Protein AF-A0A1G6ZVE8-F1 (afdb_monomer_lite)

Radius of gyration: 70.81 Å; chains: 1; bounding box: 168×49×190 Å

pLDDT: mean 71.96, std 23.75, range [31.22, 97.31]

Foldseek 3Di:
DDDDDDDDDDDDDDDDDDDPPPPPPDDPPVVVVVVVVPPDPPPPDDDDDDDDDDDDDDDDDDDDDDDPPPPDPPPVPDPPLVVLVVVLVVLVVDPDFDDDPDDDGDDSPVSNVVSVVVNCVVVVDDDPDPVVVVVCLVPVPVPPPPPDDVVVVVVVVVVVVVVVVVVVVVVVVVVVVVVVVVVVVVVVVVVVVVVVVVVVVVVVVVVVVVVVVVVVVVVVVVVVVVVVVVVVVVVVVVVVVVVVVVVVVVVVVVVVVVVVVVVVVVVVVVVVVVVVVVVVVVVVVVVVVVVVVVVCVVPPDD

Sequence (302 aa):
MSDDKTQSEQAPQPLADTDPAAEATQPSDEAVTQAYLNDMPLDEAFLDEGETGSESTELSSDEATADIDRDAPEDNNRPLTEKLKAFADQLMDNPAPLLRKDSVIIPREPALELVEELLAYAESDGLPAEDNLIDALAADGHYEDPAYRPLERVKSRAQVIIANATVQADNIVNDARVLSKQLLQDTEDQIKARYDEVDTDIKNKLDGAQILSEKRLTEARSALTQSRQQAVDIINRYMDKAEDDYQGYWVRAEKTLQAALDKSDVTLGKVADVFERELEVIAEDLQTIDGILEELKMNRPR

Organism: Peptococcus niger (NCBI:txid2741)

Structure (mmCIF, N/CA/C/O backbone):
data_AF-A0A1G6ZVE8-F1
#
_entry.id   AF-A0A1G6ZVE8-F1
#
loop_
_atom_site.group_PDB
_atom_site.id
_atom_site.type_symbol
_atom_site.label_atom_id
_atom_site.label_alt_id
_atom_site.label_comp_id
_atom_site.label_asym_id
_atom_site.label_entity_id
_atom_site.label_seq_id
_atom_site.pdbx_PDB_ins_code
_atom_site.Cartn_x
_atom_site.Cartn_y
_atom_site.Cartn_z
_atom_site.occupancy
_atom_site.B_iso_or_equiv
_atom_site.auth_seq_id
_atom_site.auth_comp_id
_atom_site.auth_asym_id
_atom_site.auth_atom_id
_atom_site.pdbx_PDB_model_num
ATOM 1 N N . MET A 1 1 ? -45.977 40.853 68.778 1.00 36.75 1 MET A N 1
ATOM 2 C CA . MET A 1 1 ? -44.706 41.521 68.438 1.00 36.75 1 MET A CA 1
ATOM 3 C C . MET A 1 1 ? -43.690 40.392 68.321 1.00 36.75 1 MET A C 1
ATOM 5 O O . MET A 1 1 ? -43.423 39.783 69.345 1.00 36.75 1 MET A O 1
ATOM 9 N N . SER A 1 2 ? -43.476 39.822 67.125 1.00 37.47 2 SER A N 1
ATOM 10 C CA . SER A 1 2 ? -42.605 40.349 66.036 1.00 37.47 2 SER A CA 1
ATOM 11 C C . SER A 1 2 ? -41.141 40.323 66.504 1.00 37.47 2 SER A C 1
ATOM 13 O O . SER A 1 2 ? -40.887 40.888 67.562 1.00 37.47 2 SER A O 1
ATOM 15 N N . ASP A 1 3 ? -40.140 39.678 65.894 1.00 36.31 3 ASP A N 1
ATOM 16 C CA . ASP A 1 3 ? -39.882 39.064 64.571 1.00 36.31 3 ASP A CA 1
ATOM 17 C C . ASP A 1 3 ? -38.758 38.001 64.773 1.00 36.31 3 ASP A C 1
ATOM 19 O O . ASP A 1 3 ? -37.995 38.106 65.731 1.00 36.31 3 ASP A O 1
ATOM 23 N N . ASP A 1 4 ? -38.733 36.831 64.126 1.00 37.69 4 ASP A N 1
ATOM 24 C CA . ASP A 1 4 ? -38.166 36.482 62.801 1.00 37.69 4 ASP A CA 1
ATOM 25 C C . ASP A 1 4 ? -36.706 36.924 62.517 1.00 37.69 4 ASP A C 1
ATOM 27 O O . ASP A 1 4 ? -36.443 38.109 62.316 1.00 37.69 4 ASP A O 1
ATOM 31 N N . LYS A 1 5 ? -35.765 35.958 62.454 1.00 39.41 5 LYS A N 1
ATOM 32 C CA . LYS A 1 5 ? -34.944 35.654 61.253 1.00 39.41 5 LYS A CA 1
ATOM 33 C C . LYS A 1 5 ? -33.863 34.578 61.475 1.00 39.41 5 LYS A C 1
ATOM 35 O O . LYS A 1 5 ? -32.821 34.818 62.075 1.00 39.41 5 LYS A O 1
ATOM 40 N N . THR A 1 6 ? -34.142 33.404 60.905 1.00 37.72 6 THR A N 1
ATOM 41 C CA . THR A 1 6 ? -33.275 32.560 60.048 1.00 37.72 6 THR A CA 1
ATOM 42 C C . THR A 1 6 ? -31.757 32.514 60.304 1.00 37.72 6 THR A C 1
ATOM 44 O O . THR A 1 6 ? -31.026 33.421 59.904 1.00 37.72 6 THR A O 1
ATOM 47 N N . GLN A 1 7 ? -31.268 31.368 60.797 1.00 37.34 7 GLN A N 1
ATOM 48 C CA . GLN A 1 7 ? -29.904 30.883 60.547 1.00 37.34 7 GLN A CA 1
ATOM 49 C C . GLN A 1 7 ? -29.924 29.802 59.460 1.00 37.34 7 GLN A C 1
ATOM 51 O O . GLN A 1 7 ? -30.762 28.905 59.467 1.00 37.34 7 GLN A O 1
ATOM 56 N N . SER A 1 8 ? -29.010 29.976 58.510 1.00 34.69 8 SER A N 1
ATOM 57 C CA . SER A 1 8 ? -28.886 29.284 57.231 1.00 34.69 8 SER A CA 1
ATOM 58 C C . SER A 1 8 ? -28.414 27.835 57.380 1.00 34.69 8 SER A C 1
ATOM 60 O O . SER A 1 8 ? -27.468 27.567 58.120 1.00 34.69 8 SER A O 1
ATOM 62 N N . GLU A 1 9 ? -29.026 26.932 56.611 1.00 36.41 9 GLU A N 1
ATOM 63 C CA . GLU A 1 9 ? -28.500 25.602 56.290 1.00 36.41 9 GLU A CA 1
ATOM 64 C C . GLU A 1 9 ? -27.078 25.711 55.730 1.00 36.41 9 GLU A C 1
ATOM 66 O O . GLU A 1 9 ? -26.818 26.465 54.789 1.00 36.41 9 GLU A O 1
ATOM 71 N N . GLN A 1 10 ? -26.163 24.931 56.303 1.00 33.00 10 GLN A N 1
ATOM 72 C CA . GLN A 1 10 ? -24.814 24.739 55.792 1.00 33.00 10 GLN A CA 1
ATOM 73 C C . GLN A 1 10 ? -24.688 23.267 55.388 1.00 33.00 10 GLN A C 1
ATOM 75 O O . GLN A 1 10 ? -24.453 22.390 56.216 1.00 33.00 10 GLN A O 1
ATOM 80 N N . ALA A 1 11 ? -24.929 22.998 54.104 1.00 37.78 11 ALA A N 1
ATOM 81 C CA . ALA A 1 11 ? -24.638 21.714 53.482 1.00 37.78 11 ALA A CA 1
ATOM 82 C C . ALA A 1 11 ? -23.108 21.503 53.405 1.00 37.78 11 ALA A C 1
ATOM 84 O O . ALA A 1 11 ? -22.373 22.477 53.198 1.00 37.78 11 ALA A O 1
ATOM 85 N N . PRO A 1 12 ? -22.601 20.266 53.553 1.00 37.81 12 PRO A N 1
ATOM 86 C CA . PRO A 1 12 ? -21.180 19.991 53.397 1.00 37.81 12 PRO A CA 1
ATOM 87 C C . PRO A 1 12 ? -20.761 20.126 51.928 1.00 37.81 12 PRO A C 1
ATOM 89 O O . PRO A 1 12 ? -21.391 19.567 51.031 1.00 37.81 12 PRO A O 1
ATOM 92 N N . GLN A 1 13 ? -19.687 20.882 51.700 1.00 39.97 13 GLN A N 1
ATOM 93 C CA . GLN A 1 13 ? -19.045 21.052 50.397 1.00 39.97 13 GLN A CA 1
ATOM 94 C C . GLN A 1 13 ? -18.445 19.725 49.897 1.00 39.97 13 GLN A C 1
ATOM 96 O O . GLN A 1 13 ? -17.895 18.977 50.711 1.00 39.97 13 GLN A O 1
ATOM 101 N N . PRO A 1 14 ? -18.482 19.432 48.583 1.00 37.91 14 PRO A N 1
ATOM 102 C CA . PRO A 1 14 ? -17.724 18.324 48.024 1.00 37.91 14 PRO A CA 1
ATOM 103 C C . PRO A 1 14 ? -16.242 18.703 47.907 1.00 37.91 14 PRO A C 1
ATOM 105 O O . PRO A 1 14 ? -15.900 19.817 47.504 1.00 37.91 14 PRO A O 1
ATOM 108 N N . LEU A 1 15 ? -15.374 17.754 48.267 1.00 37.34 15 LEU A N 1
ATOM 109 C CA . LEU A 1 15 ? -13.938 17.831 48.035 1.00 37.34 15 LEU A CA 1
ATOM 110 C C . LEU A 1 15 ? -13.653 17.978 46.537 1.00 37.34 15 LEU A C 1
ATOM 112 O O . LEU A 1 15 ? -14.147 17.205 45.716 1.00 37.34 15 LEU A O 1
ATOM 116 N N . ALA A 1 16 ? -12.821 18.962 46.215 1.00 38.91 16 ALA A N 1
ATOM 117 C CA . ALA A 1 16 ? -12.095 19.021 44.965 1.00 38.91 16 ALA A CA 1
ATOM 118 C C . ALA A 1 16 ? -10.960 17.990 45.016 1.00 38.91 16 ALA A C 1
ATOM 120 O O . ALA A 1 16 ? -10.034 18.160 45.801 1.00 38.91 16 ALA A O 1
ATOM 121 N N . ASP A 1 17 ? -11.041 16.962 44.175 1.00 33.22 17 ASP A N 1
ATOM 122 C CA . ASP A 1 17 ? -9.898 16.159 43.738 1.00 33.22 17 ASP A CA 1
ATOM 123 C C . ASP A 1 17 ? -10.101 15.820 42.254 1.00 33.22 17 ASP A C 1
ATOM 125 O O . ASP A 1 17 ? -10.895 14.967 41.866 1.00 33.22 17 ASP A O 1
ATOM 129 N N . THR A 1 18 ? -9.454 16.658 41.444 1.00 35.59 18 THR A N 1
ATOM 130 C CA . THR A 1 18 ? -8.754 16.353 40.190 1.00 35.59 18 THR A CA 1
ATOM 131 C C . THR A 1 18 ? -9.139 15.073 39.438 1.00 35.59 18 THR A C 1
ATOM 133 O O . THR A 1 18 ? -8.613 13.986 39.662 1.00 35.59 18 THR A O 1
ATOM 136 N N . ASP A 1 19 ? -9.965 15.272 38.416 1.00 34.59 19 ASP A N 1
ATOM 137 C CA . ASP A 1 19 ? -10.096 14.399 37.253 1.00 34.59 19 ASP A CA 1
ATOM 138 C C . ASP A 1 19 ? -8.807 14.487 36.404 1.00 34.59 19 ASP A C 1
ATOM 140 O O . ASP A 1 19 ? -8.473 15.585 35.943 1.00 34.59 19 ASP A O 1
ATOM 144 N N . PRO A 1 20 ? -8.040 13.404 36.163 1.00 39.62 20 PRO A N 1
ATOM 145 C CA . PRO A 1 20 ? -7.112 13.381 35.054 1.00 39.62 20 PRO A CA 1
ATOM 146 C C . PRO A 1 20 ? -7.930 12.996 33.823 1.00 39.62 20 PRO A C 1
ATOM 148 O O . PRO A 1 20 ? -7.879 11.860 33.347 1.00 39.62 20 PRO A O 1
ATOM 151 N N . ALA A 1 21 ? -8.675 13.961 33.287 1.00 31.22 21 ALA A N 1
ATOM 152 C CA . ALA A 1 21 ? -9.053 13.914 31.890 1.00 31.22 21 ALA A CA 1
ATOM 153 C C . ALA A 1 21 ? -7.742 13.970 31.099 1.00 31.22 21 ALA A C 1
ATOM 155 O O . ALA A 1 21 ? -7.182 15.036 30.853 1.00 31.22 21 ALA A O 1
ATOM 156 N N . ALA A 1 22 ? -7.196 12.798 30.780 1.00 36.00 22 ALA A N 1
ATOM 157 C CA . ALA A 1 22 ? -6.160 12.671 29.781 1.00 36.00 22 ALA A CA 1
ATOM 158 C C . ALA A 1 22 ? -6.767 13.190 28.476 1.00 36.00 22 ALA A C 1
ATOM 160 O O . ALA A 1 22 ? -7.545 12.495 27.821 1.00 36.00 22 ALA A O 1
ATOM 161 N N . GLU A 1 23 ? -6.447 14.439 28.141 1.00 37.84 23 GLU A N 1
ATOM 162 C CA . GLU A 1 23 ? -6.530 14.957 26.786 1.00 37.84 23 GLU A CA 1
ATOM 163 C C . GLU A 1 23 ? -5.793 13.963 25.889 1.00 37.84 23 GLU A C 1
ATOM 165 O O . GLU A 1 23 ? -4.565 13.933 25.804 1.00 37.84 23 GLU A O 1
ATOM 170 N N . ALA A 1 24 ? -6.559 13.093 25.237 1.00 36.03 24 ALA A N 1
ATOM 171 C CA . ALA A 1 24 ? -6.107 12.429 24.041 1.00 36.03 24 ALA A CA 1
ATOM 172 C C . ALA A 1 24 ? -5.979 13.529 22.988 1.00 36.03 24 ALA A C 1
ATOM 174 O O . ALA A 1 24 ? -6.937 13.847 22.285 1.00 36.03 24 ALA A O 1
ATOM 175 N N . THR A 1 25 ? -4.800 14.147 22.928 1.00 38.94 25 THR A N 1
ATOM 176 C CA . THR A 1 25 ? -4.381 14.967 21.800 1.00 38.94 25 THR A CA 1
ATOM 177 C C . THR A 1 25 ? -4.505 14.089 20.563 1.00 38.94 25 THR A C 1
ATOM 179 O O . THR A 1 25 ? -3.663 13.228 20.308 1.00 38.94 25 THR A O 1
ATOM 182 N N . GLN A 1 26 ? -5.602 14.249 19.824 1.00 36.56 26 GLN A N 1
ATOM 183 C CA . GLN A 1 26 ? -5.699 13.716 18.477 1.00 36.56 26 GLN A CA 1
ATOM 184 C C . GLN A 1 26 ? -4.543 14.342 17.690 1.00 36.56 26 GLN A C 1
ATOM 186 O O . GLN A 1 26 ? -4.455 15.574 17.655 1.00 36.56 26 GLN A O 1
ATOM 191 N N . PRO A 1 27 ? -3.630 13.558 17.092 1.00 37.78 27 PRO A N 1
ATOM 192 C CA . PRO A 1 27 ? -2.721 14.133 16.120 1.00 37.78 27 PRO A CA 1
ATOM 193 C C . PRO A 1 27 ? -3.596 14.660 14.983 1.00 37.78 27 PRO A C 1
ATOM 195 O O . PRO A 1 27 ? -4.402 13.918 14.421 1.00 37.78 27 PRO A O 1
ATOM 198 N N . SER A 1 28 ? -3.501 15.958 14.704 1.00 39.94 28 SER A N 1
ATOM 199 C CA . SER A 1 28 ? -4.164 16.549 13.552 1.00 39.94 28 SER A CA 1
ATOM 200 C C . SER A 1 28 ? -3.673 15.845 12.285 1.00 39.94 28 SER A C 1
ATOM 202 O O . SER A 1 28 ? -2.481 15.563 12.140 1.00 39.94 28 SER A O 1
ATOM 204 N N . ASP A 1 29 ? -4.586 15.582 11.351 1.00 43.97 29 ASP A N 1
ATOM 205 C CA . ASP A 1 29 ? -4.302 14.937 10.059 1.00 43.97 29 ASP A CA 1
ATOM 206 C C . ASP A 1 29 ? -3.264 15.702 9.196 1.00 43.97 29 ASP A C 1
ATOM 208 O O . ASP A 1 29 ? -2.791 15.195 8.180 1.00 43.97 29 ASP A O 1
ATOM 212 N N . GLU A 1 30 ? -2.839 16.898 9.619 1.00 43.78 30 GLU A N 1
ATOM 213 C CA . GLU A 1 30 ? -1.752 17.682 9.015 1.00 43.78 30 GLU A CA 1
ATOM 214 C C . GLU A 1 30 ? -0.342 17.213 9.425 1.00 43.78 30 GLU A C 1
ATOM 216 O O . GLU A 1 30 ? 0.625 17.443 8.698 1.00 43.78 30 GLU A O 1
ATOM 221 N N . ALA A 1 31 ? -0.189 16.526 10.564 1.00 43.06 31 ALA A N 1
ATOM 222 C CA . ALA A 1 31 ? 1.119 16.040 11.019 1.00 43.06 31 ALA A CA 1
ATOM 223 C C . ALA A 1 31 ? 1.557 14.754 10.291 1.00 43.06 31 ALA A C 1
ATOM 225 O O . ALA A 1 31 ? 2.750 14.495 10.131 1.00 43.06 31 ALA A O 1
ATOM 226 N N . VAL A 1 32 ? 0.597 13.958 9.809 1.00 44.47 32 VAL A N 1
ATOM 227 C CA . VAL A 1 32 ? 0.866 12.690 9.111 1.00 44.47 32 VAL A CA 1
ATOM 228 C C . VAL A 1 32 ? 1.300 12.929 7.660 1.00 44.47 32 VAL A C 1
ATOM 230 O O . VAL A 1 32 ? 2.110 12.171 7.129 1.00 44.47 32 VAL A O 1
ATOM 233 N N . THR A 1 33 ? 0.846 14.017 7.030 1.00 46.06 33 THR A N 1
ATOM 234 C CA . THR A 1 33 ? 1.275 14.404 5.677 1.00 46.06 33 THR A CA 1
ATOM 235 C C . THR A 1 33 ? 2.681 15.009 5.645 1.00 46.06 33 THR A C 1
ATOM 237 O O . THR A 1 33 ? 3.422 14.746 4.703 1.00 46.06 33 THR A O 1
ATOM 240 N N . GLN A 1 34 ? 3.108 15.724 6.691 1.00 41.72 34 GLN A N 1
ATOM 241 C CA . GLN A 1 34 ? 4.471 16.279 6.795 1.00 41.72 34 GLN A CA 1
ATOM 242 C C . GLN A 1 34 ? 5.545 15.200 7.030 1.00 41.72 34 GLN A C 1
ATOM 244 O O . GLN A 1 34 ? 6.656 15.311 6.516 1.00 41.72 34 GLN A O 1
ATOM 249 N N . ALA A 1 35 ? 5.219 14.123 7.754 1.00 46.19 35 ALA A N 1
ATOM 250 C CA . ALA A 1 35 ? 6.136 12.994 7.936 1.00 46.19 35 ALA A CA 1
ATOM 251 C C . ALA A 1 35 ? 6.322 12.171 6.646 1.00 46.19 35 ALA A C 1
ATOM 253 O O . ALA A 1 35 ? 7.392 11.618 6.420 1.00 46.19 35 ALA A O 1
ATOM 254 N N . TYR A 1 36 ? 5.308 12.128 5.775 1.00 43.88 36 TYR A N 1
ATOM 255 C CA . TYR A 1 36 ? 5.374 11.403 4.500 1.00 43.88 36 TYR A CA 1
ATOM 256 C C . TYR A 1 36 ? 6.159 12.144 3.404 1.00 43.88 36 TYR A C 1
ATOM 258 O O . TYR A 1 36 ? 6.620 11.511 2.458 1.00 43.88 36 TYR A O 1
ATOM 266 N N . LEU A 1 37 ? 6.321 13.469 3.519 1.00 44.59 37 LEU A N 1
ATOM 267 C CA . LEU A 1 37 ? 7.074 14.284 2.555 1.00 44.59 37 LEU A CA 1
ATOM 268 C C . LEU A 1 37 ? 8.578 14.380 2.858 1.00 44.59 37 LEU A C 1
ATOM 270 O O . LEU A 1 37 ? 9.344 14.650 1.939 1.00 44.59 37 LEU A O 1
ATOM 274 N N . ASN A 1 38 ? 9.006 14.128 4.099 1.00 46.28 38 ASN A N 1
ATOM 275 C CA . ASN A 1 38 ? 10.412 14.263 4.508 1.00 46.28 38 ASN A CA 1
ATOM 276 C C . ASN A 1 38 ? 11.250 12.974 4.383 1.00 46.28 38 ASN A C 1
ATOM 278 O O . ASN A 1 38 ? 12.467 13.052 4.514 1.00 46.28 38 ASN A O 1
ATOM 282 N N . ASP A 1 39 ? 10.629 11.820 4.110 1.00 41.47 39 ASP A N 1
ATOM 283 C CA . ASP A 1 39 ? 11.308 10.511 4.004 1.00 41.47 39 ASP A CA 1
ATOM 284 C C . ASP A 1 39 ? 11.453 10.002 2.554 1.00 41.47 39 ASP A C 1
ATOM 286 O O . ASP A 1 39 ? 11.885 8.870 2.326 1.00 41.47 39 ASP A O 1
ATOM 290 N N . MET A 1 40 ? 11.126 10.822 1.547 1.00 38.69 40 MET A N 1
ATOM 291 C CA . MET A 1 40 ? 11.549 10.536 0.172 1.00 38.69 40 MET A CA 1
ATOM 292 C C . MET A 1 40 ? 12.989 11.028 -0.017 1.00 38.69 40 MET A C 1
ATOM 294 O O . MET A 1 40 ? 13.214 12.237 0.067 1.00 38.69 40 MET A O 1
ATOM 298 N N . PRO A 1 41 ? 13.968 10.146 -0.296 1.00 44.00 41 PRO A N 1
ATOM 299 C CA . PRO A 1 41 ? 15.275 10.600 -0.736 1.00 44.00 41 PRO A CA 1
ATOM 300 C C . PRO A 1 41 ? 15.091 11.311 -2.080 1.00 44.00 41 PRO A C 1
ATOM 302 O O . PRO A 1 41 ? 14.743 10.696 -3.088 1.00 44.00 41 PRO A O 1
ATOM 305 N N . LEU A 1 42 ? 15.271 12.630 -2.075 1.00 39.25 42 LEU A N 1
ATOM 306 C CA . LEU A 1 42 ? 15.534 13.403 -3.280 1.00 39.25 42 LEU A CA 1
ATOM 307 C C . LEU A 1 42 ? 16.912 12.967 -3.789 1.00 39.25 42 LEU A C 1
ATOM 309 O O . LEU A 1 42 ? 17.931 13.500 -3.356 1.00 39.25 42 LEU A O 1
ATOM 313 N N . ASP A 1 43 ? 16.942 11.985 -4.689 1.00 36.47 43 ASP A N 1
ATOM 314 C CA . ASP A 1 43 ? 18.086 11.786 -5.579 1.00 36.47 43 ASP A CA 1
ATOM 315 C C . ASP A 1 43 ? 18.113 12.964 -6.568 1.00 36.47 43 ASP A C 1
ATOM 317 O O . ASP A 1 43 ? 17.669 12.882 -7.713 1.00 36.47 43 ASP A O 1
ATOM 321 N N . GLU A 1 44 ? 18.629 14.101 -6.098 1.00 42.62 44 GLU A N 1
ATOM 322 C CA . GLU A 1 44 ? 19.199 15.140 -6.952 1.00 42.62 44 GLU A CA 1
ATOM 323 C C . GLU A 1 44 ? 20.524 14.621 -7.515 1.00 42.62 44 GLU A C 1
ATOM 325 O O . GLU A 1 44 ? 21.621 14.980 -7.097 1.00 42.62 44 GLU A O 1
ATOM 330 N N . ALA A 1 45 ? 20.411 13.740 -8.495 1.00 46.97 45 ALA A N 1
ATOM 331 C CA . ALA A 1 45 ? 21.464 13.487 -9.450 1.00 46.97 45 ALA A CA 1
ATOM 332 C C . ALA A 1 45 ? 20.813 13.569 -10.820 1.00 46.97 45 ALA A C 1
ATOM 334 O O . ALA A 1 45 ? 20.231 12.590 -11.252 1.00 46.97 45 ALA A O 1
ATOM 335 N N . PHE A 1 46 ? 20.839 14.743 -11.452 1.00 31.83 46 PHE A N 1
ATOM 336 C CA . PHE A 1 46 ? 21.047 14.911 -12.893 1.00 31.83 46 PHE A CA 1
ATOM 337 C C . PHE A 1 46 ? 21.072 16.411 -13.230 1.00 31.83 46 PHE A C 1
ATOM 339 O O . PHE A 1 46 ? 20.106 17.120 -12.963 1.00 31.83 46 PHE A O 1
ATOM 346 N N . LEU A 1 47 ? 22.164 16.816 -13.895 1.00 36.41 47 LEU A N 1
ATOM 347 C CA . LEU A 1 47 ? 22.493 18.122 -14.498 1.00 36.41 47 LEU A CA 1
ATOM 348 C C . LEU A 1 47 ? 23.417 19.040 -13.676 1.00 36.41 47 LEU A C 1
ATOM 350 O O . LEU A 1 47 ? 23.010 20.095 -13.202 1.00 36.41 47 LEU A O 1
ATOM 354 N N . ASP A 1 48 ? 24.699 18.666 -13.633 1.00 33.62 48 ASP A N 1
ATOM 355 C CA . ASP A 1 48 ? 25.815 19.619 -13.583 1.00 33.62 48 ASP A CA 1
ATOM 356 C C . ASP A 1 48 ? 26.705 19.375 -14.815 1.00 33.62 48 ASP A C 1
ATOM 358 O O . ASP A 1 48 ? 27.552 18.485 -14.829 1.00 33.62 48 ASP A O 1
ATOM 362 N N . GLU A 1 49 ? 26.445 20.108 -15.898 1.00 36.81 49 GLU A N 1
ATOM 363 C CA . GLU A 1 49 ? 27.391 20.276 -17.006 1.00 36.81 49 GLU A CA 1
ATOM 364 C C . GLU A 1 49 ? 27.453 21.767 -17.345 1.00 36.81 49 GLU A C 1
ATOM 366 O O . GLU A 1 49 ? 26.559 22.321 -17.987 1.00 36.81 49 GLU A O 1
ATOM 371 N N . GLY A 1 50 ? 28.517 22.424 -16.889 1.00 33.09 50 GLY A N 1
ATOM 372 C CA . GLY A 1 50 ? 28.770 23.826 -17.187 1.00 33.09 50 GLY A CA 1
ATOM 373 C C . GLY A 1 50 ? 30.107 24.315 -16.646 1.00 33.09 50 GLY A C 1
ATOM 374 O O . GLY A 1 50 ? 30.161 24.886 -15.568 1.00 33.09 50 GLY A O 1
ATOM 375 N N . GLU A 1 51 ? 31.156 24.126 -17.450 1.00 36.50 51 GLU A N 1
ATOM 376 C CA . GLU A 1 51 ? 32.442 24.841 -17.401 1.00 36.50 51 GLU A CA 1
ATOM 377 C C . GLU A 1 51 ? 33.315 24.677 -16.143 1.00 36.50 51 GLU A C 1
ATOM 379 O O . GLU A 1 51 ? 33.217 25.415 -15.166 1.00 36.50 51 GLU A O 1
ATOM 384 N N . THR A 1 52 ? 34.343 23.830 -16.255 1.00 31.75 52 THR A N 1
ATOM 385 C CA . THR A 1 52 ? 35.629 24.108 -15.599 1.00 31.75 52 THR A CA 1
ATOM 386 C C . THR A 1 52 ? 36.755 24.062 -16.623 1.00 31.75 52 THR A C 1
ATOM 388 O O . THR A 1 52 ? 36.779 23.239 -17.538 1.00 31.75 52 THR A O 1
ATOM 391 N N . GLY A 1 53 ? 37.614 25.074 -16.514 1.00 31.80 53 GLY A N 1
ATOM 392 C CA . GLY A 1 53 ? 38.562 25.507 -17.522 1.00 31.80 53 GLY A CA 1
ATOM 393 C C . GLY A 1 53 ? 39.695 24.527 -17.788 1.00 31.80 53 GLY A C 1
ATOM 394 O O . GLY A 1 53 ? 40.135 23.774 -16.923 1.00 31.80 53 GLY A O 1
ATOM 395 N N . SER A 1 54 ? 40.193 24.603 -19.019 1.00 31.41 54 SER A N 1
ATOM 396 C CA . SER A 1 54 ? 41.456 24.010 -19.430 1.00 31.41 54 SER A CA 1
ATOM 397 C C . SER A 1 54 ? 42.601 24.600 -18.608 1.00 31.41 54 SER A C 1
ATOM 399 O O . SER A 1 54 ? 43.023 25.733 -18.831 1.00 31.41 54 SER A O 1
ATOM 401 N N . GLU A 1 55 ? 43.110 23.820 -17.662 1.00 32.59 55 GLU A N 1
ATOM 402 C CA . GLU A 1 55 ? 44.375 24.090 -16.996 1.00 32.59 55 GLU A CA 1
ATOM 403 C C . GLU A 1 55 ? 45.493 23.468 -17.844 1.00 32.59 55 GLU A C 1
ATOM 405 O O . GLU A 1 55 ? 45.736 22.260 -17.841 1.00 32.59 55 GLU A O 1
ATOM 410 N N . SER A 1 56 ? 46.125 24.311 -18.659 1.00 31.55 56 SER A N 1
ATOM 411 C CA . SER A 1 56 ? 47.338 23.977 -19.398 1.00 31.55 56 SER A CA 1
ATOM 412 C C . SER A 1 56 ? 48.463 23.691 -18.407 1.00 31.55 56 SER A C 1
ATOM 414 O O . SER A 1 56 ? 48.904 24.580 -17.683 1.00 31.55 56 SER A O 1
ATOM 416 N N . THR A 1 57 ? 48.944 22.450 -18.381 1.00 32.44 57 THR A N 1
ATOM 417 C CA . THR A 1 57 ? 50.148 22.081 -17.634 1.00 32.44 57 THR A CA 1
ATOM 418 C C . THR A 1 57 ? 51.366 22.717 -18.299 1.00 32.44 57 THR A C 1
ATOM 420 O O . THR A 1 57 ? 51.742 22.358 -19.415 1.00 32.44 57 THR A O 1
ATOM 423 N N . GLU A 1 58 ? 51.978 23.670 -17.599 1.00 34.00 58 GLU A N 1
ATOM 424 C CA . GLU A 1 58 ? 53.308 24.188 -17.895 1.00 34.00 58 GLU A CA 1
ATOM 425 C C . GLU A 1 58 ? 54.336 23.048 -17.847 1.00 34.00 58 GLU A C 1
ATOM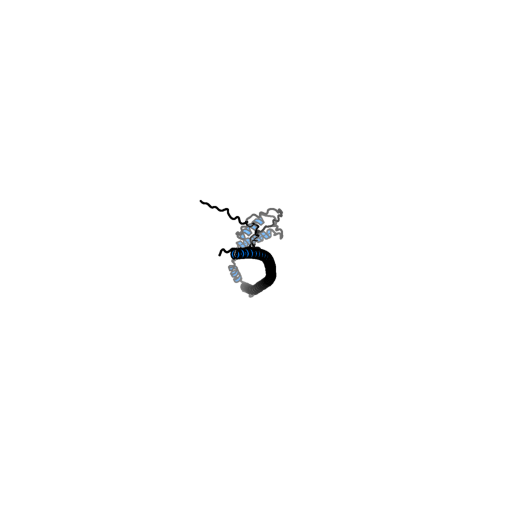 427 O O . GLU A 1 58 ? 54.529 22.400 -16.817 1.00 34.00 58 GLU A O 1
ATOM 432 N N . LEU A 1 59 ? 55.042 22.834 -18.956 1.00 34.59 59 LEU A N 1
ATOM 433 C CA . LEU A 1 59 ? 56.346 22.182 -18.952 1.00 34.59 59 LEU A CA 1
ATOM 434 C C . LEU A 1 59 ? 57.378 23.201 -19.418 1.00 34.59 59 LEU A C 1
ATOM 436 O O . LEU A 1 59 ? 57.536 23.488 -20.601 1.00 34.59 59 LEU A O 1
ATOM 440 N N . SER A 1 60 ? 58.051 23.757 -18.417 1.00 32.81 60 SER A N 1
ATOM 441 C CA . SER A 1 60 ? 59.312 24.470 -18.533 1.00 32.81 60 SER A CA 1
ATOM 442 C C . SER A 1 60 ? 60.401 23.511 -19.022 1.00 32.81 60 SER A C 1
ATOM 444 O O . SER A 1 60 ? 60.694 22.509 -18.367 1.00 32.81 60 SER A O 1
ATOM 446 N N . SER A 1 61 ? 61.026 23.836 -20.152 1.00 35.22 61 SER A N 1
ATOM 447 C CA . SER A 1 61 ? 62.401 23.427 -20.435 1.00 35.22 61 SER A CA 1
ATOM 448 C C . SER A 1 61 ? 63.095 24.535 -21.218 1.00 35.22 61 SER A C 1
ATOM 450 O O . SER A 1 61 ? 62.880 24.719 -22.416 1.00 35.22 61 SER A O 1
ATOM 452 N N . ASP A 1 62 ? 63.890 25.284 -20.471 1.00 33.91 62 ASP A N 1
ATOM 453 C CA . ASP A 1 62 ? 64.845 26.287 -20.907 1.00 33.91 62 ASP A CA 1
ATOM 454 C C . ASP A 1 62 ? 66.002 25.584 -21.636 1.00 33.91 62 ASP A C 1
ATOM 456 O O . ASP A 1 62 ? 66.742 24.811 -21.026 1.00 33.91 62 ASP A O 1
ATOM 460 N N . GLU A 1 63 ? 66.155 25.807 -22.943 1.00 38.16 63 GLU A N 1
ATOM 461 C CA . GLU A 1 63 ? 67.391 25.455 -23.642 1.00 38.16 63 GLU A CA 1
ATOM 462 C C . GLU A 1 63 ? 67.677 26.472 -24.752 1.00 38.16 63 GLU A C 1
ATOM 464 O O . GLU A 1 63 ? 67.102 26.459 -25.843 1.00 38.16 63 GLU A O 1
ATOM 469 N N . ALA A 1 64 ? 68.571 27.400 -24.417 1.00 40.38 64 ALA A N 1
ATOM 470 C CA . ALA A 1 64 ? 69.102 28.425 -25.293 1.00 40.38 64 ALA A CA 1
ATOM 471 C C . ALA A 1 64 ? 69.794 27.802 -26.518 1.00 40.38 64 ALA A C 1
ATOM 473 O O . ALA A 1 64 ? 70.864 27.199 -26.417 1.00 40.38 64 ALA A O 1
ATOM 474 N N . THR A 1 65 ? 69.221 28.025 -27.699 1.00 37.16 65 THR A N 1
ATOM 475 C CA . THR A 1 65 ? 69.933 27.916 -28.975 1.00 37.16 65 THR A CA 1
ATOM 476 C C . THR A 1 65 ? 69.831 29.240 -29.712 1.00 37.16 65 THR A C 1
ATOM 478 O O . THR A 1 65 ? 68.727 29.704 -29.971 1.00 37.16 65 THR A O 1
ATOM 481 N N . ALA A 1 66 ? 71.010 29.798 -29.992 1.00 34.97 66 ALA A N 1
ATOM 482 C CA . ALA A 1 66 ? 71.320 31.051 -30.668 1.00 34.97 66 ALA A CA 1
ATOM 483 C C . ALA A 1 66 ? 70.239 31.610 -31.610 1.00 34.97 66 ALA A C 1
ATOM 485 O O . ALA A 1 66 ? 69.787 30.929 -32.533 1.00 34.97 66 ALA A O 1
ATOM 486 N N . ASP A 1 67 ? 69.936 32.888 -31.381 1.00 35.44 67 ASP A N 1
ATOM 487 C CA . ASP A 1 67 ? 69.140 33.786 -32.209 1.00 35.44 67 ASP A CA 1
ATOM 488 C C . ASP A 1 67 ? 69.518 33.680 -33.694 1.00 35.44 67 ASP A C 1
ATOM 490 O O . ASP A 1 67 ? 70.550 34.175 -34.149 1.00 35.44 67 ASP A O 1
ATOM 494 N N . ILE A 1 68 ? 68.648 33.035 -34.465 1.00 43.88 68 ILE A N 1
ATOM 495 C CA . ILE A 1 68 ? 68.392 33.438 -35.843 1.00 43.88 68 ILE A CA 1
ATOM 496 C C . ILE A 1 68 ? 67.088 34.213 -35.737 1.00 43.88 68 ILE A C 1
ATOM 498 O O . ILE A 1 68 ? 66.086 33.605 -35.358 1.00 43.88 68 ILE A O 1
ATOM 502 N N . ASP A 1 69 ? 67.125 35.520 -36.009 1.00 38.47 69 ASP A N 1
ATOM 503 C CA . ASP A 1 69 ? 65.968 36.421 -36.009 1.00 38.47 69 ASP A CA 1
ATOM 504 C C . ASP A 1 69 ? 64.760 35.745 -36.673 1.00 38.47 69 ASP A C 1
ATOM 506 O O . ASP A 1 69 ? 64.630 35.676 -37.897 1.00 38.47 69 ASP A O 1
ATOM 510 N N . ARG A 1 70 ? 63.880 35.200 -35.833 1.00 45.31 70 ARG A N 1
ATOM 511 C CA . ARG A 1 70 ? 62.609 34.576 -36.216 1.00 45.31 70 ARG A CA 1
ATOM 512 C C . ARG A 1 70 ? 61.465 35.595 -36.190 1.00 45.31 70 ARG A C 1
ATOM 514 O O . ARG A 1 70 ? 60.323 35.233 -36.449 1.00 45.31 70 ARG A O 1
ATOM 521 N N . ASP A 1 71 ? 61.807 36.858 -35.930 1.00 38.75 71 ASP A N 1
ATOM 522 C CA . ASP A 1 71 ? 60.922 38.015 -35.789 1.00 38.75 71 ASP A CA 1
ATOM 523 C C . ASP A 1 71 ? 60.920 38.912 -37.041 1.00 38.75 71 ASP A C 1
ATOM 525 O O . ASP A 1 71 ? 60.836 40.138 -36.958 1.00 38.75 71 ASP A O 1
ATOM 529 N N . ALA A 1 72 ? 60.970 38.319 -38.235 1.00 40.97 72 ALA A N 1
ATOM 530 C CA . ALA A 1 72 ? 60.404 38.981 -39.407 1.00 40.97 72 ALA A CA 1
ATOM 531 C C . ALA A 1 72 ? 58.957 38.486 -39.553 1.00 40.97 72 ALA A C 1
ATOM 533 O O . ALA A 1 72 ? 58.757 37.275 -39.660 1.00 40.97 72 ALA A O 1
ATOM 534 N N . PRO A 1 73 ? 57.935 39.363 -39.557 1.00 43.59 73 PRO A N 1
ATOM 535 C CA . PRO A 1 73 ? 56.574 38.923 -39.829 1.00 43.59 73 PRO A CA 1
ATOM 536 C C . PRO A 1 73 ? 56.561 38.254 -41.208 1.00 43.59 73 PRO A C 1
ATOM 538 O O . PRO A 1 73 ? 56.885 38.897 -42.209 1.00 43.59 73 PRO A O 1
ATOM 541 N N . GLU A 1 74 ? 56.225 36.961 -41.264 1.00 55.19 74 GLU A N 1
ATOM 542 C CA . GLU A 1 74 ? 55.948 36.271 -42.522 1.00 55.19 74 GLU A CA 1
ATOM 543 C C . GLU A 1 74 ? 54.731 36.944 -43.154 1.00 55.19 74 GLU A C 1
ATOM 545 O O . GLU A 1 74 ? 53.573 36.657 -42.849 1.00 55.19 74 GLU A O 1
ATOM 550 N N . ASP A 1 75 ? 55.017 37.907 -44.018 1.00 53.25 75 ASP A N 1
ATOM 551 C CA . ASP A 1 75 ? 54.044 38.632 -44.807 1.00 53.25 75 ASP A CA 1
ATOM 552 C C . ASP A 1 75 ? 53.497 37.650 -45.853 1.00 53.25 75 ASP A C 1
ATOM 554 O O . ASP A 1 75 ? 53.974 37.544 -46.989 1.00 53.25 75 ASP A O 1
ATOM 558 N N . ASN A 1 76 ? 52.550 36.812 -45.421 1.00 54.16 76 ASN A N 1
ATOM 559 C CA . ASN A 1 76 ? 52.055 35.671 -46.189 1.00 54.16 76 ASN A CA 1
ATOM 560 C C . ASN A 1 76 ? 51.404 36.074 -47.520 1.00 54.16 76 ASN A C 1
ATOM 562 O O . ASN A 1 76 ? 51.261 35.223 -48.395 1.00 54.16 76 ASN A O 1
ATOM 566 N N . ASN A 1 77 ? 51.134 37.367 -47.706 1.00 55.78 77 ASN A N 1
ATOM 567 C CA . ASN A 1 77 ? 50.575 37.960 -48.915 1.00 55.78 77 ASN A CA 1
ATOM 568 C C . ASN A 1 77 ? 51.614 38.434 -49.946 1.00 55.78 77 ASN A C 1
ATOM 570 O O . ASN A 1 77 ? 51.215 38.942 -50.993 1.00 55.78 77 ASN A O 1
ATOM 574 N N . ARG A 1 78 ? 52.926 38.282 -49.706 1.00 60.28 78 ARG A N 1
ATOM 575 C CA . ARG A 1 78 ? 53.925 38.599 -50.742 1.00 60.28 78 ARG A CA 1
ATOM 576 C C . ARG A 1 78 ? 53.925 37.550 -51.857 1.00 60.28 78 ARG A C 1
ATOM 578 O O . ARG A 1 78 ? 53.890 36.352 -51.548 1.00 60.28 78 ARG A O 1
ATOM 585 N N . PRO A 1 79 ? 53.977 37.964 -53.136 1.00 69.00 79 PRO A N 1
ATOM 586 C CA . PRO A 1 79 ? 54.016 37.040 -54.260 1.00 69.00 79 PRO A CA 1
ATOM 587 C C . PRO A 1 79 ? 55.231 36.108 -54.155 1.00 69.00 79 PRO A C 1
ATOM 589 O O . PRO A 1 79 ? 56.298 36.493 -53.674 1.00 69.00 79 PRO A O 1
ATOM 592 N N . LEU A 1 80 ? 55.062 34.860 -54.601 1.00 66.12 80 LEU A N 1
ATOM 593 C CA . LEU A 1 80 ? 56.072 33.800 -54.479 1.00 66.12 80 LEU A CA 1
ATOM 594 C C . LEU A 1 80 ? 57.431 34.209 -55.079 1.00 66.12 80 LEU A C 1
ATOM 596 O O . LEU A 1 80 ? 58.470 33.835 -54.544 1.00 66.12 80 LEU A O 1
ATOM 600 N N . THR A 1 81 ? 57.421 35.025 -56.134 1.00 69.88 81 THR A N 1
ATOM 601 C CA . THR A 1 81 ? 58.611 35.588 -56.789 1.00 69.88 81 THR A CA 1
ATOM 602 C C . THR A 1 81 ? 59.405 36.531 -55.885 1.00 69.88 81 THR A C 1
ATOM 604 O O . THR A 1 81 ? 60.629 36.456 -55.849 1.00 69.88 81 THR A O 1
ATOM 607 N N . GLU A 1 82 ? 58.742 37.365 -55.082 1.00 70.62 82 GLU A N 1
ATOM 608 C CA . GLU A 1 82 ? 59.417 38.225 -54.102 1.00 70.62 82 GLU A CA 1
ATOM 609 C C . GLU A 1 82 ? 59.993 37.417 -52.934 1.00 70.62 82 GLU A C 1
ATOM 611 O O . GLU A 1 82 ? 61.072 37.739 -52.439 1.00 70.62 82 GLU A O 1
ATOM 616 N N . LYS A 1 83 ? 59.319 36.334 -52.525 1.00 72.56 83 LYS A N 1
ATOM 617 C CA . LYS A 1 83 ? 59.839 35.406 -51.506 1.00 72.56 83 LYS A CA 1
ATOM 618 C C . LYS A 1 83 ? 61.068 34.640 -52.013 1.00 72.56 83 LYS A C 1
ATOM 620 O O . LYS A 1 83 ? 62.044 34.511 -51.280 1.00 72.56 83 LYS A O 1
ATOM 625 N N . LEU A 1 84 ? 61.044 34.181 -53.267 1.00 72.00 84 LEU A N 1
ATOM 626 C CA . LEU A 1 84 ? 62.186 33.542 -53.937 1.00 72.00 84 LEU A CA 1
ATOM 627 C C . LEU A 1 84 ? 63.377 34.498 -54.061 1.00 72.00 84 LEU A C 1
ATOM 629 O O . LEU A 1 84 ? 64.505 34.108 -53.771 1.00 72.00 84 LEU A O 1
ATOM 633 N N . LYS A 1 85 ? 63.125 35.763 -54.411 1.00 76.69 85 LYS A N 1
ATOM 634 C CA . LYS A 1 85 ? 64.160 36.799 -54.489 1.00 76.69 85 LYS A CA 1
ATOM 635 C C . LYS A 1 85 ? 64.786 37.100 -53.126 1.00 76.69 85 LYS A C 1
ATOM 637 O O . LYS A 1 85 ? 66.004 37.100 -53.004 1.00 76.69 85 LYS A O 1
ATOM 642 N N . ALA A 1 86 ? 63.966 37.252 -52.087 1.00 72.75 86 ALA A N 1
ATOM 643 C CA . ALA A 1 86 ? 64.455 37.442 -50.722 1.00 72.75 86 ALA A CA 1
ATOM 644 C C . ALA A 1 86 ? 65.278 36.239 -50.220 1.00 72.75 86 ALA A C 1
ATOM 646 O O . ALA A 1 86 ? 66.255 36.415 -49.497 1.00 72.75 86 ALA A O 1
ATOM 647 N N . PHE A 1 87 ? 64.917 35.017 -50.623 1.00 71.44 87 PHE A N 1
ATOM 648 C CA . PHE A 1 87 ? 65.684 33.814 -50.302 1.00 71.44 87 PHE A CA 1
ATOM 649 C C . PHE A 1 87 ? 67.033 33.756 -51.042 1.00 71.44 87 PHE A C 1
ATOM 651 O O . PHE A 1 87 ? 68.034 33.359 -50.446 1.00 71.44 87 PHE A O 1
ATOM 658 N N . ALA A 1 88 ? 67.087 34.199 -52.304 1.00 72.31 88 ALA A N 1
ATOM 659 C CA . ALA A 1 88 ? 68.342 34.352 -53.043 1.00 72.31 88 ALA A CA 1
ATOM 660 C C . ALA A 1 88 ? 69.276 35.371 -52.366 1.00 72.31 88 ALA A C 1
ATOM 662 O O . ALA A 1 88 ? 70.448 35.069 -52.138 1.00 72.31 88 ALA A O 1
ATOM 663 N N . ASP A 1 89 ? 68.743 36.528 -51.956 1.00 74.00 89 ASP A N 1
ATOM 664 C CA . ASP A 1 89 ? 69.496 37.557 -51.226 1.00 74.00 89 ASP A CA 1
ATOM 665 C C . ASP A 1 89 ? 70.029 37.008 -49.885 1.00 74.00 89 ASP A C 1
ATOM 667 O O . ASP A 1 89 ? 71.197 37.186 -49.539 1.00 74.00 89 ASP A O 1
ATOM 671 N N . GLN A 1 90 ? 69.219 36.224 -49.165 1.00 71.00 90 GLN A N 1
ATOM 672 C CA . GLN A 1 90 ? 69.618 35.596 -47.901 1.00 71.00 90 GLN A CA 1
ATOM 673 C C . GLN A 1 90 ? 70.725 34.534 -48.072 1.00 71.00 90 GLN A C 1
ATOM 675 O O . GLN A 1 90 ? 71.596 34.403 -47.209 1.00 71.00 90 GLN A O 1
ATOM 680 N N . LEU A 1 91 ? 70.722 33.791 -49.184 1.00 69.19 91 LEU A N 1
ATOM 681 C CA . LEU A 1 91 ? 71.786 32.848 -49.564 1.00 69.19 91 LEU A CA 1
ATOM 682 C C . LEU A 1 91 ? 73.066 33.550 -50.060 1.00 69.19 91 LEU A C 1
ATOM 684 O O . LEU A 1 91 ? 74.163 32.977 -50.006 1.00 69.19 91 LEU A O 1
ATOM 688 N N . MET A 1 92 ? 72.948 34.779 -50.563 1.00 69.94 92 MET A N 1
ATOM 689 C CA . MET A 1 92 ? 74.078 35.615 -50.969 1.00 69.94 92 MET A CA 1
ATOM 690 C C . MET A 1 92 ? 74.791 36.225 -49.756 1.00 69.94 92 MET A C 1
ATOM 692 O O . MET A 1 92 ? 76.021 36.141 -49.686 1.00 69.94 92 MET A O 1
ATOM 696 N N . ASP A 1 93 ? 74.035 36.744 -48.787 1.00 70.44 93 ASP A N 1
ATOM 697 C CA . ASP A 1 93 ? 74.568 37.484 -47.636 1.00 70.44 93 ASP A CA 1
ATOM 698 C C . ASP A 1 93 ? 75.115 36.595 -46.504 1.00 70.44 93 ASP A C 1
ATOM 700 O O . ASP A 1 93 ? 76.017 37.017 -45.776 1.00 70.44 93 ASP A O 1
ATOM 704 N N . ASN A 1 94 ? 74.641 35.351 -46.360 1.00 63.16 94 ASN A N 1
ATOM 705 C CA . ASN A 1 94 ? 75.138 34.414 -45.345 1.00 63.16 94 ASN A CA 1
ATOM 706 C C . ASN A 1 94 ? 76.030 33.312 -45.957 1.00 63.16 94 ASN A C 1
ATOM 708 O O . ASN A 1 94 ? 75.522 32.397 -46.604 1.00 63.16 94 ASN A O 1
ATOM 712 N N . PRO A 1 95 ? 77.360 33.316 -45.721 1.00 58.03 95 PRO A N 1
ATOM 713 C CA . PRO A 1 95 ? 78.275 32.305 -46.262 1.00 58.03 95 PRO A CA 1
ATOM 714 C C . PRO A 1 95 ? 78.274 30.975 -45.484 1.00 58.03 95 PRO A C 1
ATOM 716 O O . PRO A 1 95 ? 79.024 30.061 -45.828 1.00 58.03 95 PRO A O 1
ATOM 719 N N . ALA A 1 96 ? 77.473 30.855 -44.421 1.00 57.53 96 ALA A N 1
ATOM 720 C CA . ALA A 1 96 ? 77.349 29.627 -43.644 1.00 57.53 96 ALA A CA 1
ATOM 721 C C . ALA A 1 96 ? 76.334 28.663 -44.296 1.00 57.53 96 ALA A C 1
ATOM 723 O O . ALA A 1 96 ? 75.271 29.106 -44.730 1.00 57.53 96 ALA A O 1
ATOM 724 N N . PRO A 1 97 ? 76.616 27.347 -44.359 1.00 57.12 97 PRO A N 1
ATOM 725 C CA . PRO A 1 97 ? 75.669 26.373 -44.894 1.00 57.12 97 PRO A CA 1
ATOM 726 C C . PRO A 1 97 ? 74.379 26.367 -44.063 1.00 57.12 97 PRO A C 1
ATOM 728 O O . PRO A 1 97 ? 74.428 26.323 -42.833 1.00 57.12 97 PRO A O 1
ATOM 731 N N . LEU A 1 98 ? 73.223 26.394 -44.733 1.00 58.34 98 LEU A N 1
ATOM 732 C CA . LEU A 1 98 ? 71.915 26.332 -44.081 1.00 58.34 98 LEU A CA 1
ATOM 733 C C . LEU A 1 98 ? 71.735 24.958 -43.421 1.00 58.34 98 LEU A C 1
ATOM 735 O O . LEU A 1 98 ? 71.461 23.961 -44.087 1.00 58.34 98 LEU A O 1
ATOM 739 N N . LEU A 1 99 ? 71.902 24.898 -42.103 1.00 55.47 99 LEU A N 1
ATOM 740 C CA . LEU A 1 99 ? 71.678 23.691 -41.314 1.00 55.47 99 LEU A CA 1
ATOM 741 C C . LEU A 1 99 ? 70.225 23.676 -40.817 1.00 55.47 99 LEU A C 1
ATOM 743 O O . LEU A 1 99 ? 69.847 24.495 -39.982 1.00 55.47 99 LEU A O 1
ATOM 747 N N . ARG A 1 100 ? 69.406 22.722 -41.279 1.00 54.00 100 ARG A N 1
ATOM 748 C CA . ARG A 1 100 ? 68.207 22.295 -40.530 1.00 54.00 100 ARG A CA 1
ATOM 749 C C . ARG A 1 100 ? 68.573 21.098 -39.657 1.00 54.00 100 ARG A C 1
ATOM 751 O O . ARG A 1 100 ? 69.363 20.261 -40.087 1.00 54.00 100 ARG A O 1
ATOM 758 N N . LYS A 1 101 ? 67.987 21.018 -38.452 1.00 53.53 101 LYS A N 1
ATOM 759 C CA . LYS A 1 101 ? 68.318 19.998 -37.436 1.00 53.53 101 LYS A CA 1
ATOM 760 C C . LYS A 1 101 ? 68.256 18.554 -37.965 1.00 53.53 101 LYS A C 1
ATOM 762 O O . LYS A 1 101 ? 69.063 17.752 -37.511 1.00 53.53 101 LYS A O 1
ATOM 767 N N . ASP A 1 102 ? 67.434 18.256 -38.981 1.00 47.88 102 ASP A N 1
ATOM 768 C CA . ASP A 1 102 ? 67.158 16.860 -39.356 1.00 47.88 102 ASP A CA 1
ATOM 769 C C . ASP A 1 102 ? 67.390 16.470 -40.836 1.00 47.88 102 ASP A C 1
ATOM 771 O O . ASP A 1 102 ? 67.092 15.330 -41.187 1.00 47.88 102 ASP A O 1
ATOM 775 N N . SER A 1 103 ? 67.942 17.314 -41.729 1.00 48.06 103 SER A N 1
ATOM 776 C CA . SER A 1 103 ? 68.313 16.835 -43.086 1.00 48.06 103 SER A CA 1
ATOM 777 C C . SER A 1 103 ? 69.125 17.800 -43.965 1.00 48.06 103 SER A C 1
ATOM 779 O O . SER A 1 103 ? 68.812 18.985 -44.030 1.00 48.06 103 SER A O 1
ATOM 781 N N . VAL A 1 104 ? 70.051 17.187 -44.724 1.00 51.75 104 VAL A N 1
ATOM 782 C CA . VAL A 1 104 ? 70.694 17.556 -46.010 1.00 51.75 104 VAL A CA 1
ATOM 783 C C . VAL A 1 104 ? 71.238 18.986 -46.145 1.00 51.75 104 VAL A C 1
ATOM 785 O O . VAL A 1 104 ? 70.497 19.950 -46.296 1.00 51.75 104 VAL A O 1
ATOM 788 N N . ILE A 1 105 ? 72.574 19.083 -46.206 1.00 58.09 105 ILE A N 1
ATOM 789 C CA . ILE A 1 105 ? 73.320 20.275 -46.636 1.00 58.09 105 ILE A CA 1
ATOM 790 C C . ILE A 1 105 ? 72.905 20.576 -48.075 1.00 58.09 105 ILE A C 1
ATOM 792 O O . ILE A 1 105 ? 73.282 19.840 -48.986 1.00 58.09 105 ILE A O 1
ATOM 796 N N . ILE A 1 106 ? 72.129 21.634 -48.287 1.00 59.75 106 ILE A N 1
ATOM 797 C CA . ILE A 1 106 ? 71.879 22.128 -49.637 1.00 59.75 106 ILE A CA 1
ATOM 798 C C . ILE A 1 106 ? 73.152 22.879 -50.067 1.00 59.75 106 ILE A C 1
ATOM 800 O O . ILE A 1 106 ? 73.486 23.889 -49.440 1.00 59.75 106 ILE A O 1
ATOM 804 N N . PRO A 1 107 ? 73.911 22.394 -51.068 1.00 63.78 107 PRO A N 1
ATOM 805 C CA . PRO A 1 107 ? 75.071 23.119 -51.568 1.00 63.78 107 PRO A CA 1
ATOM 806 C C . PRO A 1 107 ? 74.619 24.465 -52.147 1.00 63.78 107 PRO A C 1
ATOM 808 O O . PRO A 1 107 ? 73.600 24.553 -52.833 1.00 63.78 107 PRO A O 1
ATOM 811 N N . ARG A 1 108 ? 75.372 25.520 -51.830 1.00 66.56 108 ARG A N 1
ATOM 812 C CA . ARG A 1 108 ? 74.987 26.912 -52.089 1.00 66.56 108 ARG A CA 1
ATOM 813 C C . ARG A 1 108 ? 74.897 27.233 -53.577 1.00 66.56 108 ARG A C 1
ATOM 815 O O . ARG A 1 108 ? 73.895 27.807 -53.987 1.00 66.56 108 ARG A O 1
ATOM 822 N N . GLU A 1 109 ? 75.910 26.874 -54.371 1.00 70.31 109 GLU A N 1
ATOM 823 C CA . GLU A 1 109 ? 75.908 27.222 -55.797 1.00 70.31 109 GLU A CA 1
ATOM 824 C C . GLU A 1 109 ? 74.737 26.576 -56.563 1.00 70.31 109 GLU A C 1
ATOM 826 O O . GLU A 1 109 ? 74.015 27.320 -57.219 1.00 70.31 109 GLU A O 1
ATOM 831 N N . PRO A 1 110 ? 74.434 25.268 -56.414 1.00 71.75 110 PRO A N 1
ATOM 832 C CA . PRO A 1 110 ? 73.287 24.657 -57.095 1.00 71.75 110 PRO A CA 1
ATOM 833 C C . PRO A 1 110 ? 71.927 25.200 -56.637 1.00 71.75 110 PRO A C 1
ATOM 835 O O . PRO A 1 110 ? 70.972 25.201 -57.406 1.00 71.75 110 PRO A O 1
ATOM 838 N N . ALA A 1 111 ? 71.814 25.640 -55.380 1.00 68.12 111 ALA A N 1
ATOM 839 C CA . ALA A 1 111 ? 70.578 26.231 -54.874 1.00 68.12 111 ALA A CA 1
ATOM 840 C C . ALA A 1 111 ? 70.349 27.643 -55.406 1.00 68.12 111 ALA A C 1
ATOM 842 O O . ALA A 1 111 ? 69.217 27.975 -55.741 1.00 68.12 111 ALA A O 1
ATOM 843 N N . LEU A 1 112 ? 71.405 28.456 -55.497 1.00 72.62 112 LEU A N 1
ATOM 844 C CA . LEU A 1 112 ? 71.326 29.771 -56.126 1.00 72.62 112 LEU A CA 1
ATOM 845 C C . LEU A 1 112 ? 71.018 29.642 -57.618 1.00 72.62 112 LEU A C 1
ATOM 847 O O . LEU A 1 112 ? 70.103 30.306 -58.083 1.00 72.62 112 LEU A O 1
ATOM 851 N N . GLU A 1 113 ? 71.689 28.734 -58.329 1.00 76.88 113 GLU A N 1
ATOM 852 C CA . GLU A 1 113 ? 71.437 28.482 -59.754 1.00 76.88 113 GLU A CA 1
ATOM 853 C C . GLU A 1 113 ? 69.981 28.056 -60.003 1.00 76.88 113 GLU A C 1
ATOM 855 O O . GLU A 1 113 ? 69.312 28.616 -60.866 1.00 76.88 113 GLU A O 1
ATOM 860 N N . LEU A 1 114 ? 69.443 27.150 -59.179 1.00 74.31 114 LEU A N 1
ATOM 861 C CA . LEU A 1 114 ? 68.040 26.738 -59.264 1.00 74.31 114 LEU A CA 1
ATOM 862 C C . LEU A 1 114 ? 67.070 27.888 -58.953 1.00 74.31 114 LEU A C 1
ATOM 864 O O . LEU A 1 114 ? 66.033 28.014 -59.598 1.00 74.31 114 LEU A O 1
ATOM 868 N N . VAL A 1 115 ? 67.367 28.719 -57.951 1.00 75.25 115 VAL A N 1
ATOM 869 C CA . VAL A 1 115 ? 66.505 29.855 -57.589 1.00 75.25 115 VAL A CA 1
ATOM 870 C C . VAL A 1 115 ? 66.544 30.937 -58.669 1.00 75.25 115 VAL A C 1
ATOM 872 O O . VAL A 1 115 ? 65.494 31.485 -59.000 1.00 75.25 115 VAL A O 1
ATOM 875 N N . GLU A 1 116 ? 67.707 31.211 -59.259 1.00 75.75 116 GLU A N 1
ATOM 876 C CA . GLU A 1 116 ? 67.859 32.120 -60.399 1.00 75.75 116 GLU A CA 1
ATOM 877 C C . GLU A 1 116 ? 67.135 31.590 -61.642 1.00 75.75 116 GLU A C 1
ATOM 879 O O . GLU A 1 116 ? 66.447 32.357 -62.311 1.00 75.75 116 GLU A O 1
ATOM 884 N N . GLU A 1 117 ? 67.203 30.285 -61.920 1.00 75.56 117 GLU A N 1
ATOM 885 C CA . GLU A 1 117 ? 66.468 29.656 -63.022 1.00 75.56 117 GLU A CA 1
ATOM 886 C C . GLU A 1 117 ? 64.949 29.722 -62.801 1.00 75.56 117 GLU A C 1
ATOM 888 O O . GLU A 1 117 ? 64.199 30.050 -63.720 1.00 75.56 117 GLU A O 1
ATOM 893 N N . LEU A 1 118 ? 64.475 29.488 -61.574 1.00 71.12 118 LEU A N 1
ATOM 894 C CA . LEU A 1 118 ? 63.057 29.610 -61.221 1.00 71.12 118 LEU A CA 1
ATOM 895 C C . LEU A 1 118 ? 62.561 31.060 -61.276 1.00 71.12 118 LEU A C 1
ATOM 897 O O . LEU A 1 118 ? 61.421 31.297 -61.680 1.00 71.12 118 LEU A O 1
ATOM 901 N N . LEU A 1 119 ? 63.396 32.028 -60.892 1.00 74.06 119 LEU A N 1
ATOM 902 C CA . LEU A 1 119 ? 63.096 33.452 -61.045 1.00 74.06 119 LEU A CA 1
ATOM 903 C C . LEU A 1 119 ? 63.056 33.842 -62.524 1.00 74.06 119 LEU A C 1
ATOM 905 O O . LEU A 1 119 ? 62.090 34.467 -62.949 1.00 74.06 119 LEU A O 1
ATOM 909 N N . ALA A 1 120 ? 64.026 33.396 -63.323 1.00 72.81 120 ALA A N 1
ATOM 910 C CA . ALA A 1 120 ? 64.036 33.610 -64.766 1.00 72.81 120 ALA A CA 1
ATOM 911 C C . ALA A 1 120 ? 62.819 32.962 -65.444 1.00 72.81 120 ALA A C 1
ATOM 913 O O . ALA A 1 120 ? 62.221 33.557 -66.337 1.00 72.81 120 ALA A O 1
ATOM 914 N N . TYR A 1 121 ? 62.396 31.777 -65.001 1.00 66.62 121 TYR A N 1
ATOM 915 C CA . TYR A 1 121 ? 61.185 31.115 -65.487 1.00 66.62 121 TYR A CA 1
ATOM 916 C C . TYR A 1 121 ? 59.917 31.891 -65.107 1.00 66.62 121 TYR A C 1
ATOM 918 O O . TYR A 1 121 ? 59.026 32.068 -65.931 1.00 66.62 121 TYR A O 1
ATOM 926 N N . ALA A 1 122 ? 59.848 32.416 -63.882 1.00 65.25 122 ALA A N 1
ATOM 927 C CA . ALA A 1 122 ? 58.726 33.240 -63.441 1.00 65.25 122 ALA A CA 1
ATOM 928 C C . ALA A 1 122 ? 58.671 34.617 -64.133 1.00 65.25 122 ALA A C 1
ATOM 930 O O . ALA A 1 122 ? 57.587 35.182 -64.275 1.00 65.25 122 ALA A O 1
ATOM 931 N N . GLU A 1 123 ? 59.818 35.157 -64.554 1.00 65.81 123 GLU A N 1
ATOM 932 C CA . GLU A 1 123 ? 59.933 36.433 -65.270 1.00 65.81 123 GLU A CA 1
ATOM 933 C C . GLU A 1 123 ? 59.749 36.301 -66.793 1.00 65.81 123 GLU A C 1
ATOM 935 O O . GLU A 1 123 ? 59.418 37.295 -67.441 1.00 65.81 123 GLU A O 1
ATOM 940 N N . SER A 1 124 ? 59.958 35.113 -67.377 1.00 60.69 124 SER A N 1
ATOM 941 C CA . SER A 1 124 ? 60.063 34.950 -68.839 1.00 60.69 124 SER A CA 1
ATOM 942 C C . SER A 1 124 ? 58.777 34.620 -69.588 1.00 60.69 124 SER A C 1
ATOM 944 O O . SER A 1 124 ? 58.756 34.856 -70.787 1.00 60.69 124 SER A O 1
ATOM 946 N N . ASP A 1 125 ? 57.708 34.158 -68.948 1.00 51.72 125 ASP A N 1
ATOM 947 C CA . ASP A 1 125 ? 56.341 34.242 -69.480 1.00 51.72 125 ASP A CA 1
ATOM 948 C C . ASP A 1 125 ? 55.379 33.684 -68.428 1.00 51.72 125 ASP A C 1
ATOM 950 O O . ASP A 1 125 ? 55.681 32.709 -67.739 1.00 51.72 125 ASP A O 1
ATOM 954 N N . GLY A 1 126 ? 54.228 34.338 -68.263 1.00 52.97 126 GLY A N 1
ATOM 955 C CA . GLY A 1 126 ? 53.284 34.051 -67.186 1.00 52.97 126 GLY A CA 1
ATOM 956 C C . GLY A 1 126 ? 52.951 32.563 -67.071 1.00 52.97 126 GLY A C 1
ATOM 957 O O . GLY A 1 126 ? 52.620 31.922 -68.068 1.00 52.97 126 GLY A O 1
ATOM 958 N N . LEU A 1 127 ? 52.999 32.040 -65.837 1.00 52.44 127 LEU A N 1
ATOM 959 C CA . LEU A 1 127 ? 52.390 30.759 -65.466 1.00 52.44 127 LEU A CA 1
ATOM 960 C C . LEU A 1 127 ? 51.079 30.610 -66.249 1.00 52.44 127 LEU A C 1
ATOM 962 O O . LEU A 1 127 ? 50.202 31.469 -66.082 1.00 52.44 127 LEU A O 1
ATOM 966 N N . PRO A 1 128 ? 50.933 29.602 -67.129 1.00 54.47 128 PRO A N 1
ATOM 967 C CA . PRO A 1 128 ? 49.693 29.452 -67.859 1.00 54.47 128 PRO A CA 1
ATOM 968 C C . PRO A 1 128 ? 48.591 29.297 -66.816 1.00 54.47 128 PRO A C 1
ATOM 970 O O . PRO A 1 128 ? 48.641 28.394 -65.979 1.00 54.47 128 PRO A O 1
ATOM 973 N N . ALA A 1 129 ? 47.619 30.213 -66.836 1.00 56.75 129 ALA A N 1
ATOM 974 C CA . ALA A 1 129 ? 46.364 30.014 -66.129 1.00 56.75 129 ALA A CA 1
ATOM 975 C C . ALA A 1 129 ? 45.840 28.614 -66.490 1.00 56.75 129 ALA A C 1
ATOM 977 O O . ALA A 1 129 ? 46.083 28.151 -67.605 1.00 56.75 129 ALA A O 1
ATOM 978 N N . GLU A 1 130 ? 45.158 27.930 -65.571 1.00 54.91 130 GLU A N 1
ATOM 979 C CA . GLU A 1 130 ? 44.717 26.536 -65.766 1.00 54.91 130 GLU A CA 1
ATOM 980 C C . GLU A 1 130 ? 43.999 26.314 -67.116 1.00 54.91 130 GLU A C 1
ATOM 982 O O . GLU A 1 130 ? 44.167 25.267 -67.743 1.00 54.91 130 GLU A O 1
ATOM 987 N N . ASP A 1 131 ? 43.307 27.340 -67.621 1.00 54.19 131 ASP A N 1
ATOM 988 C CA . ASP A 1 131 ? 42.657 27.356 -68.936 1.00 54.19 131 ASP A CA 1
ATOM 989 C C . ASP A 1 131 ? 43.648 27.296 -70.123 1.00 54.19 131 ASP A C 1
ATOM 991 O O . ASP A 1 131 ? 43.417 26.575 -71.093 1.00 54.19 131 ASP A O 1
ATOM 995 N N . ASN A 1 132 ? 44.809 27.953 -70.033 1.00 56.03 132 ASN A N 1
ATOM 996 C CA . ASN A 1 132 ? 45.842 27.958 -71.081 1.00 56.03 132 ASN A CA 1
ATOM 997 C C . ASN A 1 132 ? 46.646 26.646 -71.132 1.00 56.03 132 ASN A C 1
ATOM 999 O O . ASN A 1 132 ? 47.271 26.334 -72.145 1.00 56.03 132 ASN A O 1
ATOM 1003 N N . LEU A 1 133 ? 46.639 25.866 -70.046 1.00 59.81 133 LEU A N 1
ATOM 1004 C CA . LEU A 1 133 ? 47.248 24.533 -69.984 1.00 59.81 133 LEU A CA 1
ATOM 1005 C C . LEU A 1 133 ? 46.463 23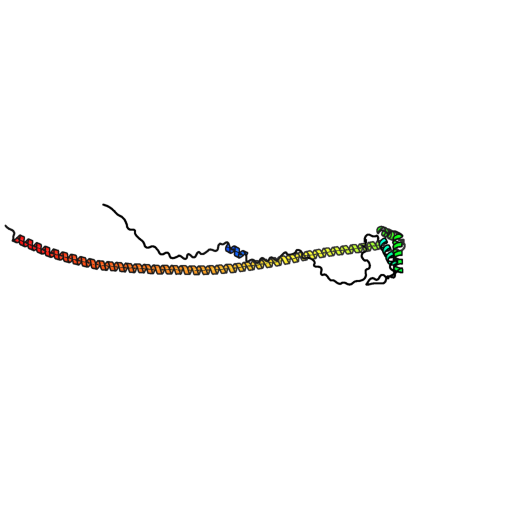.522 -70.830 1.00 59.81 133 LEU A C 1
ATOM 1007 O O . LEU A 1 133 ? 47.058 22.652 -71.465 1.00 59.81 133 LEU A O 1
ATOM 1011 N N . ILE A 1 134 ? 45.134 23.660 -70.871 1.00 60.41 134 ILE A N 1
ATOM 1012 C CA . ILE A 1 134 ? 44.250 22.844 -71.711 1.00 60.41 134 ILE A CA 1
ATOM 1013 C C . ILE A 1 134 ? 44.490 23.164 -73.188 1.00 60.41 134 ILE A C 1
ATOM 1015 O O . ILE A 1 134 ? 44.630 22.237 -73.986 1.00 60.41 134 ILE A O 1
ATOM 1019 N N . ASP A 1 135 ? 44.615 24.446 -73.534 1.00 58.41 135 ASP A N 1
ATOM 1020 C CA . ASP A 1 135 ? 44.917 24.883 -74.899 1.00 58.41 135 ASP A CA 1
ATOM 1021 C C . ASP A 1 135 ? 46.325 24.460 -75.342 1.00 58.41 135 ASP A C 1
ATOM 1023 O O . ASP A 1 135 ? 46.492 23.983 -76.463 1.00 58.41 135 ASP A O 1
ATOM 1027 N N . ALA A 1 136 ? 47.327 24.526 -74.458 1.00 62.50 136 ALA A N 1
ATOM 1028 C CA . ALA A 1 136 ? 48.676 24.030 -74.734 1.00 62.50 136 ALA A CA 1
ATOM 1029 C C . ALA A 1 136 ? 48.712 22.502 -74.935 1.00 62.50 136 ALA A C 1
ATOM 1031 O O . ALA A 1 136 ? 49.357 22.021 -75.861 1.00 62.50 136 ALA A O 1
ATOM 1032 N N . LEU A 1 137 ? 47.975 21.732 -74.125 1.00 59.75 137 LEU A N 1
ATOM 1033 C CA . LEU A 1 137 ? 47.860 20.272 -74.262 1.00 59.75 137 LEU A CA 1
ATOM 1034 C C . LEU A 1 137 ? 47.023 19.840 -75.476 1.00 59.75 137 LEU A C 1
ATOM 1036 O O . LEU A 1 137 ? 47.217 18.740 -75.992 1.00 59.75 137 LEU A O 1
ATOM 1040 N N . ALA A 1 138 ? 46.076 20.672 -75.916 1.00 61.75 138 ALA A N 1
ATOM 1041 C CA . ALA A 1 138 ? 45.300 20.461 -77.137 1.00 61.75 138 ALA A CA 1
ATOM 1042 C C . ALA A 1 138 ? 46.077 20.867 -78.406 1.00 61.75 138 ALA A C 1
ATOM 1044 O O . ALA A 1 138 ? 45.837 20.305 -79.478 1.00 61.75 138 ALA A O 1
ATOM 1045 N N . ALA A 1 139 ? 46.992 21.835 -78.285 1.00 57.56 139 ALA A N 1
ATOM 1046 C CA . ALA A 1 139 ? 47.848 22.332 -79.360 1.00 57.56 139 ALA A CA 1
ATOM 1047 C C . ALA A 1 139 ? 49.174 21.564 -79.508 1.00 57.56 139 ALA A C 1
ATOM 1049 O O . ALA A 1 139 ? 49.834 21.713 -80.538 1.00 57.56 139 ALA A O 1
ATOM 1050 N N . ASP A 1 140 ? 49.560 20.752 -78.517 1.00 59.41 140 ASP A N 1
ATOM 1051 C CA . ASP A 1 140 ? 50.795 19.967 -78.534 1.00 59.41 140 ASP A CA 1
ATOM 1052 C C . ASP A 1 140 ? 50.820 19.016 -79.745 1.00 59.41 140 ASP A C 1
ATOM 1054 O O . ASP A 1 140 ? 49.995 18.112 -79.900 1.00 59.41 140 ASP A O 1
ATOM 1058 N N . GLY A 1 141 ? 51.756 19.281 -80.658 1.00 55.62 141 GLY A N 1
ATOM 1059 C CA . GLY A 1 141 ? 51.785 18.824 -82.050 1.00 55.6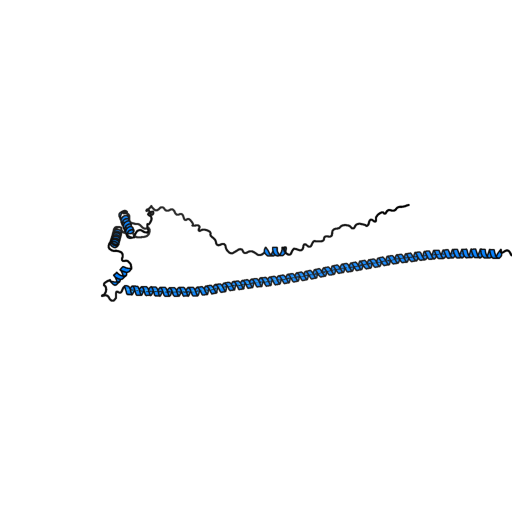2 141 GLY A CA 1
ATOM 1060 C C . GLY A 1 141 ? 52.091 17.341 -82.268 1.00 55.62 141 GLY A C 1
ATOM 1061 O O . GLY A 1 141 ? 52.468 16.957 -83.374 1.00 55.62 141 GLY A O 1
ATOM 1062 N N . HIS A 1 142 ? 51.906 16.484 -81.266 1.00 56.22 142 HIS A N 1
ATOM 1063 C CA . HIS A 1 142 ? 52.047 15.029 -81.370 1.00 56.22 142 HIS A CA 1
ATOM 1064 C C . HIS A 1 142 ? 50.865 14.365 -82.112 1.00 56.22 142 HIS A C 1
ATOM 1066 O O . HIS A 1 142 ? 50.434 13.268 -81.769 1.00 56.22 142 HIS A O 1
ATOM 1072 N N . TYR A 1 143 ? 50.353 15.005 -83.170 1.00 53.28 143 TYR A N 1
ATOM 1073 C CA . TYR A 1 143 ? 49.250 14.507 -84.005 1.00 53.28 143 TYR A CA 1
ATOM 1074 C C . TYR A 1 143 ? 49.574 13.191 -84.740 1.00 53.28 143 TYR A C 1
ATOM 1076 O O . TYR A 1 143 ? 48.664 12.544 -85.257 1.00 53.28 143 TYR A O 1
ATOM 1084 N N . GLU A 1 144 ? 50.846 12.782 -84.787 1.00 53.12 144 GLU A N 1
ATOM 1085 C CA . GLU A 1 144 ? 51.286 11.556 -85.465 1.00 53.12 144 GLU A CA 1
ATOM 1086 C C . GLU A 1 144 ? 51.415 10.330 -84.549 1.00 53.12 144 GLU A C 1
ATOM 1088 O O . GLU A 1 144 ? 51.499 9.218 -85.068 1.00 53.12 144 GLU A O 1
ATOM 1093 N N . ASP A 1 145 ? 51.380 10.488 -83.218 1.00 58.78 145 ASP A N 1
ATOM 1094 C CA . ASP A 1 145 ? 51.334 9.343 -82.302 1.00 58.78 145 ASP A CA 1
ATOM 1095 C C . ASP A 1 145 ? 49.883 9.083 -81.852 1.00 58.78 145 ASP A C 1
ATOM 1097 O O . ASP A 1 145 ? 49.394 9.712 -80.907 1.00 58.78 145 ASP A O 1
ATOM 1101 N N . PRO A 1 146 ? 49.154 8.144 -82.490 1.00 59.03 146 PRO A N 1
ATOM 1102 C CA . PRO A 1 146 ? 47.762 7.858 -82.150 1.00 59.03 146 PRO A CA 1
ATOM 1103 C C . PRO A 1 146 ? 47.565 7.374 -80.702 1.00 59.03 146 PRO A C 1
ATOM 1105 O O . PRO A 1 146 ? 46.419 7.316 -80.244 1.00 59.03 146 PRO A O 1
ATOM 1108 N N . ALA A 1 147 ? 48.642 7.033 -79.979 1.00 63.25 147 ALA A N 1
ATOM 1109 C CA . ALA A 1 147 ? 48.612 6.601 -78.585 1.00 63.25 147 ALA A CA 1
ATOM 1110 C C . ALA A 1 147 ? 48.676 7.753 -77.557 1.00 63.25 147 ALA A C 1
ATOM 1112 O O . ALA A 1 147 ? 48.343 7.540 -76.378 1.00 63.25 147 ALA A O 1
ATOM 1113 N N . TYR A 1 148 ? 49.078 8.965 -77.958 1.00 66.31 148 TYR A N 1
ATOM 1114 C CA . TYR A 1 148 ? 49.216 10.105 -77.049 1.00 66.31 148 TYR A CA 1
ATOM 1115 C C . TYR A 1 148 ? 47.965 10.995 -77.075 1.00 66.31 148 TYR A C 1
ATOM 1117 O O . TYR A 1 148 ? 47.823 11.898 -77.891 1.00 66.31 148 TYR A O 1
ATOM 1125 N N . ARG A 1 149 ? 47.022 10.720 -76.158 1.00 70.88 149 ARG A N 1
ATOM 1126 C CA . ARG A 1 149 ? 45.763 11.478 -75.993 1.00 70.88 149 ARG A CA 1
ATOM 1127 C C . ARG A 1 149 ? 45.570 11.968 -74.552 1.00 70.88 149 ARG A C 1
ATOM 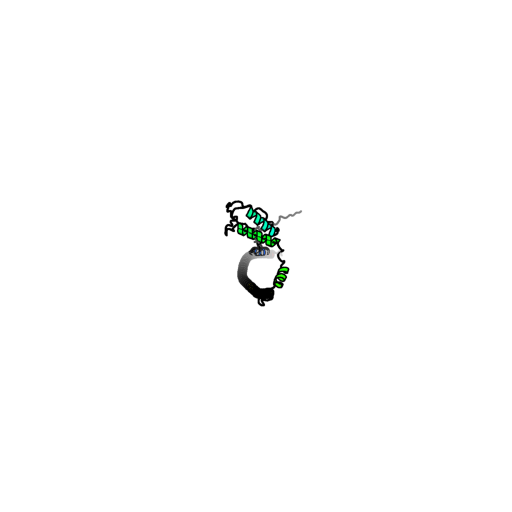1129 O O . ARG A 1 149 ? 44.812 11.358 -73.789 1.00 70.88 149 ARG A O 1
ATOM 1136 N N . PRO A 1 150 ? 46.262 13.043 -74.140 1.00 73.75 150 PRO A N 1
ATOM 1137 C CA . PRO A 1 150 ? 46.262 13.514 -72.754 1.00 73.75 150 PRO A CA 1
ATOM 1138 C C . PRO A 1 150 ? 44.864 13.859 -72.223 1.00 73.75 150 PRO A C 1
ATOM 1140 O O . PRO A 1 150 ? 44.496 13.416 -71.136 1.00 73.75 150 PRO A O 1
ATOM 1143 N N . LEU A 1 151 ? 44.043 14.555 -73.017 1.00 79.12 151 LEU A N 1
ATOM 1144 C CA . LEU A 1 151 ? 42.688 14.957 -72.618 1.00 79.12 151 LEU A CA 1
ATOM 1145 C C . LEU A 1 151 ? 41.743 13.762 -72.423 1.00 79.12 151 LEU A C 1
ATOM 1147 O O . LEU A 1 151 ? 40.957 13.745 -71.477 1.00 79.12 151 LEU A O 1
ATOM 1151 N N . GLU A 1 152 ? 41.840 12.727 -73.264 1.00 78.94 152 GLU A N 1
ATOM 1152 C CA . GLU A 1 152 ? 41.050 11.502 -73.087 1.00 78.94 152 GLU A CA 1
ATOM 1153 C C . GLU A 1 152 ? 41.470 10.742 -71.823 1.00 78.94 152 GLU A C 1
ATOM 1155 O O . GLU A 1 152 ? 40.602 10.255 -71.098 1.00 78.94 152 GLU A O 1
ATOM 1160 N N . ARG A 1 153 ? 42.773 10.703 -71.503 1.00 79.00 153 ARG A N 1
ATOM 1161 C CA . ARG A 1 153 ? 43.285 10.087 -70.265 1.00 79.00 153 ARG A CA 1
ATOM 1162 C C . ARG A 1 153 ? 42.827 10.839 -69.015 1.00 79.00 153 ARG A C 1
ATOM 1164 O O . ARG A 1 153 ? 42.415 10.209 -68.038 1.00 79.00 153 ARG A O 1
ATOM 1171 N N . VAL A 1 154 ? 42.864 12.174 -69.040 1.00 82.75 154 VAL A N 1
ATOM 1172 C CA . VAL A 1 154 ? 42.349 13.014 -67.945 1.00 82.75 154 VAL A CA 1
ATOM 1173 C C . VAL A 1 154 ? 40.846 12.803 -67.787 1.00 82.75 154 VAL A C 1
ATOM 1175 O O . VAL A 1 154 ? 40.389 12.541 -66.676 1.00 82.75 154 VAL A O 1
ATOM 1178 N N . LYS A 1 155 ? 40.083 12.799 -68.887 1.00 84.25 155 LYS A N 1
ATOM 1179 C CA . LYS A 1 155 ? 38.643 12.518 -68.874 1.00 84.25 155 LYS A CA 1
ATOM 1180 C C . LYS A 1 155 ? 38.331 11.131 -68.312 1.00 84.25 155 LYS A C 1
ATOM 1182 O O . LYS A 1 155 ? 37.470 11.023 -67.444 1.00 84.25 155 LYS A O 1
ATOM 1187 N N . SER A 1 156 ? 39.038 10.082 -68.743 1.00 83.38 156 SER A N 1
ATOM 1188 C CA . SER A 1 156 ? 38.830 8.729 -68.213 1.00 83.38 156 SER A CA 1
ATOM 1189 C C . SER A 1 156 ? 39.170 8.646 -66.727 1.00 83.38 156 SER A C 1
ATOM 1191 O O . SER A 1 156 ? 38.441 8.025 -65.959 1.00 83.38 156 SER A O 1
ATOM 1193 N N . ARG A 1 157 ? 40.243 9.317 -66.289 1.00 84.75 157 ARG A N 1
ATOM 1194 C CA . ARG A 1 157 ? 40.640 9.341 -64.878 1.00 84.75 157 ARG A CA 1
ATOM 1195 C C . ARG A 1 157 ? 39.626 10.106 -64.027 1.00 84.75 157 ARG A C 1
ATOM 1197 O O . ARG A 1 157 ? 39.249 9.614 -62.970 1.00 84.75 157 ARG A O 1
ATOM 1204 N N . ALA A 1 158 ? 39.143 11.252 -64.501 1.00 86.62 158 ALA A N 1
ATOM 1205 C CA . ALA A 1 158 ? 38.091 12.019 -63.841 1.00 86.62 158 ALA A CA 1
ATOM 1206 C C . ALA A 1 158 ? 36.788 11.213 -63.739 1.00 86.62 158 ALA A C 1
ATOM 1208 O O . ALA A 1 158 ? 36.184 11.165 -62.673 1.00 86.62 158 ALA A O 1
ATOM 1209 N N . GLN A 1 159 ? 36.394 10.507 -64.803 1.00 92.62 159 GLN A N 1
ATOM 1210 C CA . GLN A 1 159 ? 35.226 9.620 -64.787 1.00 92.62 159 GLN A CA 1
ATOM 1211 C C . GLN A 1 159 ? 35.362 8.498 -63.752 1.00 92.62 159 GLN A C 1
ATOM 1213 O O . GLN A 1 159 ? 34.411 8.238 -63.023 1.00 92.62 159 GLN A O 1
ATOM 1218 N N . VAL A 1 160 ? 36.539 7.873 -63.638 1.00 93.56 160 VAL A N 1
ATOM 1219 C CA . VAL A 1 160 ? 36.801 6.846 -62.615 1.00 93.56 160 VAL A CA 1
ATOM 1220 C C . VAL A 1 160 ? 36.754 7.437 -61.205 1.00 93.56 160 VAL A C 1
ATOM 1222 O O . VAL A 1 160 ? 36.168 6.830 -60.315 1.00 93.56 160 VAL A O 1
ATOM 1225 N N . ILE A 1 161 ? 37.324 8.626 -60.990 1.00 92.56 161 ILE A N 1
ATOM 1226 C CA . ILE A 1 161 ? 37.279 9.302 -59.685 1.00 92.56 161 ILE A CA 1
ATOM 1227 C C . ILE A 1 161 ? 35.831 9.622 -59.296 1.00 92.56 161 ILE A C 1
ATOM 1229 O O . ILE A 1 161 ? 35.427 9.316 -58.178 1.00 92.56 161 ILE A O 1
ATOM 1233 N N . ILE A 1 162 ? 35.035 10.169 -60.218 1.00 93.50 162 ILE A N 1
ATOM 1234 C CA . ILE A 1 162 ? 33.619 10.486 -59.982 1.00 93.50 162 ILE A CA 1
ATOM 1235 C C . ILE A 1 162 ? 32.809 9.207 -59.719 1.00 93.50 162 ILE A C 1
ATOM 1237 O O . ILE A 1 162 ? 32.004 9.170 -58.790 1.00 93.50 162 ILE A O 1
ATOM 1241 N N . ALA A 1 163 ? 33.039 8.139 -60.488 1.00 94.19 163 ALA A N 1
ATOM 1242 C CA . ALA A 1 163 ? 32.379 6.850 -60.280 1.00 94.19 163 ALA A CA 1
ATOM 1243 C C . ALA A 1 163 ? 32.735 6.235 -58.913 1.00 94.19 163 ALA A C 1
ATOM 1245 O O . ALA A 1 163 ? 31.867 5.749 -58.197 1.00 94.19 163 ALA A O 1
ATOM 1246 N N . ASN A 1 164 ? 34.000 6.312 -58.498 1.00 95.25 164 ASN A N 1
ATOM 1247 C CA . ASN A 1 164 ? 34.416 5.827 -57.183 1.00 95.25 164 ASN A CA 1
ATOM 1248 C C . ASN A 1 164 ? 33.829 6.679 -56.049 1.00 95.25 164 ASN A C 1
ATOM 1250 O O . ASN A 1 164 ? 33.378 6.128 -55.047 1.00 95.25 164 ASN A O 1
ATOM 1254 N N . ALA A 1 165 ? 33.804 8.005 -56.205 1.00 94.25 165 ALA A N 1
ATOM 1255 C CA . ALA A 1 165 ? 33.233 8.916 -55.215 1.00 94.25 165 ALA A CA 1
ATOM 1256 C C . ALA A 1 165 ? 31.718 8.714 -55.051 1.00 94.25 165 ALA A C 1
ATOM 1258 O O . ALA A 1 165 ? 31.217 8.727 -53.931 1.00 94.25 165 ALA A O 1
ATOM 1259 N N . THR A 1 166 ? 30.995 8.471 -56.149 1.00 95.56 166 THR A N 1
ATOM 1260 C CA . THR A 1 166 ? 29.553 8.169 -56.108 1.00 95.56 166 THR A CA 1
ATOM 1261 C C . THR A 1 166 ? 29.271 6.844 -55.402 1.00 95.56 166 THR A C 1
ATOM 1263 O O . THR A 1 166 ? 28.448 6.818 -54.495 1.00 95.56 166 THR A O 1
ATOM 1266 N N . VAL A 1 167 ? 30.026 5.780 -55.702 1.00 96.62 167 VAL A N 1
ATOM 1267 C CA . VAL A 1 167 ? 29.899 4.494 -54.987 1.00 96.62 167 VAL A CA 1
ATOM 1268 C C . VAL A 1 167 ? 30.216 4.636 -53.494 1.00 96.62 167 VAL A C 1
ATOM 1270 O O . VAL A 1 167 ? 29.527 4.055 -52.658 1.00 96.62 167 VAL A O 1
ATOM 1273 N N . GLN A 1 168 ? 31.239 5.416 -53.128 1.00 96.88 168 GLN A N 1
ATOM 1274 C CA . GLN A 1 168 ? 31.541 5.684 -51.718 1.00 96.88 168 GLN A CA 1
ATOM 1275 C C . GLN A 1 168 ? 30.406 6.442 -51.026 1.00 96.88 168 GLN A C 1
ATOM 1277 O O . GLN A 1 168 ? 30.032 6.073 -49.915 1.00 96.88 168 GLN A O 1
ATOM 1282 N N . ALA A 1 169 ? 29.832 7.456 -51.676 1.00 96.00 169 ALA A N 1
ATOM 1283 C CA . ALA A 1 169 ? 28.693 8.191 -51.138 1.00 96.00 169 ALA A CA 1
ATOM 1284 C C . ALA A 1 169 ? 27.480 7.271 -50.919 1.00 96.00 169 ALA A C 1
ATOM 1286 O O . ALA A 1 169 ? 26.871 7.314 -49.850 1.00 96.00 169 ALA A O 1
ATOM 1287 N N . ASP A 1 170 ? 27.176 6.391 -51.875 1.00 96.69 170 ASP A N 1
ATOM 1288 C CA . ASP A 1 170 ? 26.075 5.430 -51.755 1.00 96.69 170 ASP A CA 1
ATOM 1289 C C . ASP A 1 170 ? 26.295 4.443 -50.599 1.00 96.69 170 ASP A C 1
ATOM 1291 O O . ASP A 1 170 ? 25.369 4.172 -49.829 1.00 96.69 170 ASP A O 1
ATOM 1295 N N . ASN A 1 171 ? 27.527 3.955 -50.422 1.00 96.88 171 ASN A N 1
ATOM 1296 C CA . ASN A 1 171 ? 27.881 3.086 -49.298 1.00 96.88 171 ASN A CA 1
ATOM 1297 C C . ASN A 1 171 ? 27.717 3.809 -47.956 1.00 96.88 171 ASN A C 1
ATOM 1299 O O . ASN A 1 171 ? 27.078 3.272 -47.055 1.00 96.88 171 ASN A O 1
ATOM 1303 N N . ILE A 1 172 ? 28.203 5.050 -47.844 1.00 97.06 172 ILE A N 1
ATOM 1304 C CA . ILE A 1 172 ? 28.058 5.864 -46.627 1.00 97.06 172 ILE A CA 1
ATOM 1305 C C . ILE A 1 172 ? 26.577 6.077 -46.292 1.00 97.06 172 ILE A C 1
ATOM 1307 O O . ILE A 1 172 ? 26.175 5.936 -45.138 1.00 97.06 172 ILE A O 1
ATOM 1311 N N . VAL A 1 173 ? 25.742 6.385 -47.289 1.00 96.94 173 VAL A N 1
ATOM 1312 C CA . VAL A 1 173 ? 24.297 6.569 -47.087 1.00 96.94 173 VAL A CA 1
ATOM 1313 C C . VAL A 1 173 ? 23.632 5.270 -46.630 1.00 96.94 173 VAL A C 1
ATOM 1315 O O . VAL A 1 173 ? 22.751 5.295 -45.764 1.00 96.94 173 VAL A O 1
ATOM 1318 N N . ASN A 1 174 ? 24.034 4.130 -47.191 1.00 97.31 174 ASN A N 1
ATOM 1319 C CA . ASN A 1 174 ? 23.486 2.840 -46.796 1.00 97.31 174 ASN A CA 1
ATOM 1320 C C . ASN A 1 174 ? 23.898 2.457 -45.367 1.00 97.31 174 ASN A C 1
ATOM 1322 O O . ASN A 1 174 ? 23.036 2.077 -44.573 1.00 97.31 174 ASN A O 1
ATOM 1326 N N . ASP A 1 175 ? 25.168 2.636 -45.013 1.00 97.25 175 ASP A N 1
ATOM 1327 C CA . ASP A 1 175 ? 25.681 2.371 -43.668 1.00 97.25 175 ASP A CA 1
ATOM 1328 C C . ASP A 1 175 ? 25.003 3.276 -42.636 1.00 97.25 175 ASP A C 1
ATOM 1330 O O . ASP A 1 175 ? 24.512 2.794 -41.615 1.00 97.25 175 ASP A O 1
ATOM 1334 N N . ALA A 1 176 ? 24.852 4.570 -42.938 1.00 96.06 176 ALA A N 1
ATOM 1335 C CA . ALA A 1 176 ? 24.120 5.504 -42.086 1.00 96.06 176 ALA A CA 1
ATOM 1336 C C . ALA A 1 176 ? 22.659 5.071 -41.877 1.00 96.06 176 ALA A C 1
ATOM 1338 O O . ALA A 1 176 ? 22.129 5.168 -40.769 1.00 96.06 176 ALA A O 1
ATOM 1339 N N . ARG A 1 177 ? 21.997 4.543 -42.916 1.00 96.25 177 ARG A N 1
ATOM 1340 C CA . ARG A 1 177 ? 20.626 4.025 -42.806 1.00 96.25 177 ARG A CA 1
ATOM 1341 C C . ARG A 1 177 ? 20.556 2.766 -41.938 1.00 96.25 177 ARG A C 1
ATOM 1343 O O . ARG A 1 177 ? 19.590 2.618 -41.190 1.00 96.25 177 ARG A O 1
ATOM 1350 N N . VAL A 1 178 ? 21.525 1.859 -42.046 1.00 96.88 178 VAL A N 1
ATOM 1351 C CA . VAL A 1 178 ? 21.587 0.648 -41.211 1.00 96.88 178 VAL A CA 1
ATOM 1352 C C . VAL A 1 178 ? 21.839 1.025 -39.753 1.00 96.88 178 VAL A C 1
ATOM 1354 O O . VAL A 1 178 ? 21.065 0.619 -38.888 1.00 96.88 178 VAL A O 1
ATOM 1357 N N . LEU A 1 179 ? 22.838 1.870 -39.492 1.00 97.19 179 LEU A N 1
ATOM 1358 C CA . LEU A 1 179 ? 23.172 2.347 -38.149 1.00 97.19 179 LEU A CA 1
ATOM 1359 C C . LEU A 1 179 ? 22.017 3.118 -37.509 1.00 97.19 179 LEU A C 1
ATOM 1361 O O . LEU A 1 179 ? 21.720 2.907 -36.341 1.00 97.19 179 LEU A O 1
ATOM 1365 N N . SER A 1 180 ? 21.312 3.960 -38.270 1.00 96.00 180 SER A N 1
ATOM 1366 C CA . SER A 1 180 ? 20.139 4.681 -37.764 1.00 96.00 180 SER A CA 1
ATOM 1367 C C . SER A 1 180 ? 19.018 3.734 -37.334 1.00 96.00 180 SER A C 1
ATOM 1369 O O . SER A 1 180 ? 18.406 3.956 -36.292 1.00 96.00 180 SER A O 1
ATOM 1371 N N . LYS A 1 181 ? 18.760 2.662 -38.096 1.00 96.75 181 LYS A N 1
ATOM 1372 C CA . LYS A 1 181 ? 17.768 1.647 -37.712 1.00 96.75 181 LYS A CA 1
ATOM 1373 C C . LYS A 1 181 ? 18.202 0.861 -36.483 1.00 96.75 181 LYS A C 1
ATOM 1375 O O . LYS A 1 181 ? 17.368 0.595 -35.628 1.00 96.75 181 LYS A O 1
ATOM 1380 N N . GLN A 1 182 ? 19.481 0.499 -36.406 1.00 96.81 182 GLN A N 1
ATOM 1381 C CA . GLN A 1 182 ? 20.020 -0.216 -35.256 1.00 96.81 182 GLN A CA 1
ATOM 1382 C C . GLN A 1 182 ? 19.946 0.642 -33.994 1.00 96.81 182 GLN A C 1
ATOM 1384 O O . GLN A 1 182 ? 19.445 0.173 -32.985 1.00 96.81 182 GLN A O 1
ATOM 1389 N N . LEU A 1 183 ? 20.345 1.913 -34.073 1.00 97.19 183 LEU A N 1
ATOM 1390 C CA . LEU A 1 183 ? 20.237 2.836 -32.951 1.00 97.19 183 LEU A CA 1
ATOM 1391 C C . LEU A 1 183 ? 18.781 3.002 -32.510 1.00 97.19 183 LEU A C 1
ATOM 1393 O O . LEU A 1 183 ? 18.508 2.968 -31.318 1.00 97.19 183 LEU A O 1
ATOM 1397 N N . LEU A 1 184 ? 17.844 3.137 -33.456 1.00 96.81 184 LEU A N 1
ATOM 1398 C CA . LEU A 1 184 ? 16.421 3.231 -33.130 1.00 96.81 184 LEU A CA 1
ATOM 1399 C C . LEU A 1 184 ? 15.938 1.977 -32.385 1.00 96.81 184 LEU A C 1
ATOM 1401 O O . LEU A 1 184 ? 15.312 2.103 -31.336 1.00 96.81 184 LEU A O 1
ATOM 1405 N N . GLN A 1 185 ? 16.288 0.790 -32.884 1.00 97.25 185 GLN A N 1
ATOM 1406 C CA . GLN A 1 185 ? 15.941 -0.483 -32.254 1.00 97.25 185 GLN A CA 1
ATOM 1407 C C . GLN A 1 185 ? 16.556 -0.611 -30.854 1.00 97.25 185 GLN A C 1
ATOM 1409 O O . GLN A 1 185 ? 15.842 -0.902 -29.901 1.00 97.25 185 GLN A O 1
ATOM 1414 N N . ASP A 1 186 ? 17.849 -0.318 -30.709 1.00 97.31 186 ASP A N 1
ATOM 1415 C CA . ASP A 1 186 ? 18.553 -0.384 -29.426 1.00 97.31 186 ASP A CA 1
ATOM 1416 C C . ASP A 1 186 ? 17.946 0.600 -28.414 1.00 97.31 186 ASP A C 1
ATOM 1418 O O . ASP A 1 186 ? 17.791 0.270 -27.238 1.00 97.31 186 ASP A O 1
ATOM 1422 N N . THR A 1 187 ? 17.557 1.803 -28.857 1.00 95.88 187 THR A N 1
ATOM 1423 C CA . THR A 1 187 ? 16.873 2.770 -27.988 1.00 95.88 187 THR A CA 1
ATOM 1424 C C . THR A 1 187 ? 15.471 2.310 -27.599 1.00 95.88 187 THR A C 1
ATOM 1426 O O . THR A 1 187 ? 15.093 2.473 -26.442 1.00 95.88 187 THR A O 1
ATOM 1429 N N . GLU A 1 188 ? 14.712 1.700 -28.513 1.00 96.81 188 GLU A N 1
ATOM 1430 C CA . GLU A 1 188 ? 13.387 1.149 -28.218 1.00 96.81 188 GLU A CA 1
ATOM 1431 C C . GLU A 1 188 ? 13.483 0.003 -27.202 1.00 96.81 188 GLU A C 1
ATOM 1433 O O . GLU A 1 188 ? 12.744 -0.008 -26.215 1.00 96.81 188 GLU A O 1
ATOM 1438 N N . ASP A 1 189 ? 14.446 -0.903 -27.381 1.00 97.06 189 ASP A N 1
ATOM 1439 C CA . ASP A 1 189 ? 14.679 -2.028 -26.477 1.00 97.06 189 ASP A CA 1
ATOM 1440 C C . ASP A 1 189 ? 15.143 -1.556 -25.088 1.00 97.06 189 ASP A C 1
ATOM 1442 O O . ASP A 1 189 ? 14.661 -2.059 -24.070 1.00 97.06 189 ASP A O 1
ATOM 1446 N N . GLN A 1 190 ? 16.013 -0.541 -25.014 1.00 96.25 190 GLN A N 1
ATOM 1447 C CA . GLN A 1 190 ? 16.421 0.065 -23.739 1.00 96.25 190 GLN A CA 1
ATOM 1448 C C . GLN A 1 190 ? 15.263 0.763 -23.025 1.00 96.25 190 GLN A C 1
ATOM 1450 O O . GLN A 1 190 ? 15.112 0.619 -21.810 1.00 96.25 190 GLN A O 1
ATOM 1455 N N . ILE A 1 191 ? 14.446 1.520 -23.761 1.00 95.94 191 ILE A N 1
ATOM 1456 C CA . ILE A 1 191 ? 13.266 2.186 -23.206 1.00 95.94 191 ILE A CA 1
ATOM 1457 C C . ILE A 1 191 ? 12.308 1.132 -22.654 1.00 95.94 191 ILE A C 1
ATOM 1459 O O . ILE A 1 191 ? 11.875 1.239 -21.508 1.00 95.94 191 ILE A O 1
ATOM 1463 N N . LYS A 1 192 ? 12.028 0.082 -23.427 1.00 97.19 192 LYS A N 1
ATOM 1464 C CA . LYS A 1 192 ? 11.144 -1.005 -23.012 1.00 97.19 192 LYS A CA 1
ATOM 1465 C C . LYS A 1 192 ? 11.654 -1.725 -21.764 1.00 97.19 192 LYS A C 1
ATOM 1467 O O . LYS A 1 192 ? 10.883 -1.908 -20.831 1.00 97.19 192 LYS A O 1
ATOM 1472 N N . ALA A 1 193 ? 12.944 -2.053 -21.705 1.00 96.25 193 ALA A N 1
ATOM 1473 C CA . ALA A 1 193 ? 13.542 -2.687 -20.532 1.00 96.25 193 ALA A CA 1
ATOM 1474 C C . ALA A 1 193 ? 13.403 -1.822 -19.267 1.00 96.25 193 ALA A C 1
ATOM 1476 O O . ALA A 1 193 ? 13.075 -2.343 -18.203 1.00 96.25 193 ALA A O 1
ATOM 1477 N N . ARG A 1 194 ? 13.589 -0.498 -19.384 1.00 96.44 194 ARG A N 1
ATOM 1478 C CA . ARG A 1 194 ? 13.375 0.433 -18.263 1.00 96.44 194 ARG A CA 1
ATOM 1479 C C . ARG A 1 194 ? 11.910 0.508 -17.840 1.00 96.44 194 ARG A C 1
ATOM 1481 O O . ARG A 1 194 ? 11.638 0.559 -16.646 1.00 96.44 194 ARG A O 1
ATOM 1488 N N . TYR A 1 195 ? 10.972 0.511 -18.786 1.00 96.38 195 TYR A N 1
ATOM 1489 C CA . TYR A 1 195 ? 9.544 0.467 -18.458 1.00 96.38 195 TYR A CA 1
ATOM 1490 C C . TYR A 1 195 ? 9.165 -0.838 -17.750 1.00 96.38 195 TYR A C 1
ATOM 1492 O O . TYR A 1 195 ? 8.503 -0.781 -16.719 1.00 96.38 195 TYR A O 1
ATOM 1500 N N . ASP A 1 196 ? 9.638 -1.988 -18.235 1.00 96.75 196 ASP A N 1
ATOM 1501 C CA . ASP A 1 196 ? 9.375 -3.293 -17.615 1.00 96.75 196 ASP A CA 1
ATOM 1502 C C . ASP A 1 196 ? 9.961 -3.376 -16.185 1.00 96.75 196 ASP A C 1
ATOM 1504 O O . ASP A 1 196 ? 9.346 -3.949 -15.278 1.00 96.75 196 ASP A O 1
ATOM 1508 N N . GLU A 1 197 ? 11.137 -2.780 -15.954 1.00 96.69 197 GLU A N 1
ATOM 1509 C CA . GLU A 1 197 ? 11.754 -2.670 -14.625 1.00 96.69 197 GLU A CA 1
ATOM 1510 C C . GLU A 1 197 ? 10.917 -1.795 -13.681 1.00 96.69 197 GLU A C 1
ATOM 1512 O O . GLU A 1 197 ? 10.605 -2.216 -12.564 1.00 96.69 197 GLU A O 1
ATOM 1517 N N . VAL A 1 198 ? 10.496 -0.613 -14.141 1.00 96.56 198 VAL A N 1
ATOM 1518 C CA . VAL A 1 198 ? 9.648 0.304 -13.364 1.00 96.56 198 VAL A CA 1
ATOM 1519 C C . VAL A 1 198 ? 8.291 -0.329 -13.051 1.00 96.56 198 VAL A C 1
ATOM 1521 O O . VAL A 1 198 ? 7.842 -0.259 -11.909 1.00 96.56 198 VAL A O 1
ATOM 1524 N N . ASP A 1 199 ? 7.657 -1.000 -14.012 1.00 96.50 199 ASP A N 1
ATOM 1525 C CA . ASP A 1 199 ? 6.393 -1.710 -13.793 1.00 96.50 199 ASP A CA 1
ATOM 1526 C C . ASP A 1 199 ? 6.547 -2.817 -12.740 1.00 96.50 199 ASP A C 1
ATOM 1528 O O . ASP A 1 199 ? 5.675 -3.006 -11.884 1.00 96.50 199 ASP A O 1
ATOM 1532 N N . THR A 1 200 ? 7.679 -3.524 -12.755 1.00 96.00 200 THR A N 1
ATOM 1533 C CA . THR A 1 200 ? 7.992 -4.551 -11.755 1.00 96.00 200 THR A CA 1
ATOM 1534 C C . THR A 1 200 ? 8.205 -3.940 -10.367 1.00 96.00 200 THR A C 1
ATOM 1536 O O . THR A 1 200 ? 7.681 -4.469 -9.383 1.00 96.00 200 THR A O 1
ATOM 1539 N N . ASP A 1 201 ? 8.917 -2.816 -10.262 1.00 96.44 201 ASP A N 1
ATOM 1540 C CA . ASP A 1 201 ? 9.115 -2.100 -8.996 1.00 96.44 201 ASP A CA 1
ATOM 1541 C C . ASP A 1 201 ? 7.793 -1.552 -8.433 1.00 96.44 201 ASP A C 1
ATOM 1543 O O . ASP A 1 201 ? 7.480 -1.765 -7.259 1.00 96.44 201 ASP A O 1
ATOM 1547 N N . ILE A 1 202 ? 6.960 -0.930 -9.276 1.00 95.19 202 ILE A N 1
ATOM 1548 C CA . ILE A 1 202 ? 5.626 -0.447 -8.892 1.00 95.19 202 ILE A CA 1
ATOM 1549 C C . ILE A 1 202 ? 4.774 -1.603 -8.372 1.00 95.19 202 ILE A C 1
ATOM 1551 O O . ILE A 1 202 ? 4.139 -1.476 -7.322 1.00 95.19 202 ILE A O 1
ATOM 1555 N N . LYS A 1 203 ? 4.779 -2.743 -9.067 1.00 96.62 203 LYS A N 1
ATOM 1556 C CA . LYS A 1 203 ? 4.037 -3.928 -8.637 1.00 96.62 203 LYS A CA 1
ATOM 1557 C C . LYS A 1 203 ? 4.524 -4.442 -7.282 1.00 96.62 203 LYS A C 1
ATOM 1559 O O . LYS A 1 203 ? 3.707 -4.671 -6.397 1.00 96.62 203 LYS A O 1
ATOM 1564 N N . ASN A 1 204 ? 5.837 -4.552 -7.084 1.00 96.50 204 ASN A N 1
ATOM 1565 C CA . ASN A 1 204 ? 6.410 -4.992 -5.811 1.00 96.50 204 ASN A CA 1
ATOM 1566 C C . ASN A 1 204 ? 6.066 -4.033 -4.661 1.00 96.50 204 ASN A C 1
ATOM 1568 O O . ASN A 1 204 ? 5.733 -4.478 -3.560 1.00 96.50 204 ASN A O 1
ATOM 1572 N N . LYS A 1 205 ? 6.107 -2.718 -4.908 1.00 94.94 205 LYS A N 1
ATOM 1573 C CA . LYS A 1 205 ? 5.700 -1.694 -3.936 1.00 94.94 205 LYS A CA 1
ATOM 1574 C C . LYS A 1 205 ? 4.216 -1.792 -3.597 1.00 94.94 205 LYS A C 1
ATOM 1576 O O . LYS A 1 205 ? 3.864 -1.709 -2.421 1.00 94.94 205 LYS A O 1
ATOM 1581 N N . LEU A 1 206 ? 3.356 -1.997 -4.596 1.00 95.75 206 LEU A N 1
ATOM 1582 C CA . LEU A 1 206 ? 1.916 -2.164 -4.399 1.00 95.75 206 LEU A CA 1
ATOM 1583 C C . LEU A 1 206 ? 1.606 -3.423 -3.582 1.00 95.75 206 LEU A C 1
ATOM 1585 O O . LEU A 1 206 ? 0.884 -3.337 -2.589 1.00 95.75 206 LEU A O 1
ATOM 1589 N N . ASP A 1 207 ? 2.198 -4.561 -3.947 1.00 95.19 207 ASP A N 1
ATOM 1590 C CA . ASP A 1 207 ? 2.030 -5.828 -3.232 1.00 95.19 207 ASP A CA 1
ATOM 1591 C C . ASP A 1 207 ? 2.534 -5.701 -1.781 1.00 95.19 207 ASP A C 1
ATOM 1593 O O . ASP A 1 207 ? 1.852 -6.097 -0.832 1.00 95.19 207 ASP A O 1
ATOM 1597 N N . GLY A 1 208 ? 3.693 -5.064 -1.578 1.00 94.44 208 GLY A N 1
ATOM 1598 C CA . GLY A 1 208 ? 4.236 -4.774 -0.250 1.00 94.44 208 GLY A CA 1
ATOM 1599 C C . GLY A 1 208 ? 3.325 -3.871 0.588 1.00 94.44 208 GLY A C 1
ATOM 1600 O O . GLY A 1 208 ? 3.068 -4.160 1.762 1.00 94.44 208 GLY A O 1
ATOM 1601 N N . ALA A 1 209 ? 2.784 -2.805 -0.007 1.00 94.12 209 ALA A N 1
ATOM 1602 C CA . ALA A 1 209 ? 1.838 -1.908 0.648 1.00 94.12 209 ALA A CA 1
ATOM 1603 C C . ALA A 1 209 ? 0.532 -2.628 1.016 1.00 94.12 209 ALA A C 1
ATOM 1605 O O . ALA A 1 209 ? 0.020 -2.439 2.123 1.00 94.12 209 ALA A O 1
ATOM 1606 N N . GLN A 1 210 ? 0.024 -3.497 0.137 1.00 95.94 210 GLN A N 1
ATOM 1607 C CA . GLN A 1 210 ? -1.164 -4.299 0.406 1.00 95.94 210 GLN A CA 1
ATOM 1608 C C . GLN A 1 210 ? -0.935 -5.240 1.595 1.00 95.94 210 GLN A C 1
ATOM 1610 O O . GLN A 1 210 ? -1.722 -5.209 2.543 1.00 95.94 210 GLN A O 1
ATOM 1615 N N . ILE A 1 211 ? 0.173 -5.987 1.616 1.00 95.31 211 ILE A N 1
ATOM 1616 C CA . ILE A 1 211 ? 0.524 -6.886 2.728 1.00 95.31 211 ILE A CA 1
ATOM 1617 C C . ILE A 1 211 ? 0.624 -6.113 4.053 1.00 95.31 211 ILE A C 1
ATOM 1619 O O . ILE A 1 211 ? 0.085 -6.542 5.077 1.00 95.31 211 ILE A O 1
ATOM 1623 N N . LEU A 1 212 ? 1.281 -4.948 4.051 1.00 94.56 212 LEU A N 1
ATOM 1624 C CA . LEU A 1 212 ? 1.388 -4.099 5.241 1.00 94.56 212 LEU A CA 1
ATOM 1625 C C . LEU A 1 212 ? 0.022 -3.572 5.698 1.00 94.56 212 LEU A C 1
ATOM 1627 O O . LEU A 1 212 ? -0.248 -3.533 6.902 1.00 94.56 212 LEU A O 1
ATOM 1631 N N . SER A 1 213 ? -0.846 -3.188 4.760 1.00 94.94 213 SER A N 1
ATOM 1632 C CA . SER A 1 213 ? -2.199 -2.713 5.062 1.00 94.94 213 SER A CA 1
ATOM 1633 C C . SER A 1 213 ? -3.065 -3.811 5.689 1.00 94.94 213 SER A C 1
ATOM 1635 O O . SER A 1 213 ? -3.719 -3.574 6.706 1.00 94.94 213 SER A O 1
ATOM 1637 N N . GLU A 1 214 ? -3.001 -5.035 5.160 1.00 95.38 214 GLU A N 1
ATOM 1638 C CA . GLU A 1 214 ? -3.728 -6.196 5.677 1.00 95.38 214 GLU A CA 1
ATOM 1639 C C . GLU A 1 214 ? -3.229 -6.587 7.072 1.00 95.38 214 GLU A C 1
ATOM 1641 O O . GLU A 1 214 ? -4.031 -6.868 7.971 1.00 95.38 214 GLU A O 1
ATOM 1646 N N . LYS A 1 215 ? -1.910 -6.529 7.293 1.00 96.31 215 LYS A N 1
ATOM 1647 C CA . LYS A 1 215 ? -1.307 -6.751 8.610 1.00 96.31 215 LYS A CA 1
ATOM 1648 C C . LYS A 1 215 ? -1.810 -5.729 9.632 1.00 96.31 215 LYS A C 1
ATOM 1650 O O . LYS A 1 215 ? -2.314 -6.127 10.681 1.00 96.31 215 LYS A O 1
ATOM 1655 N N . ARG A 1 216 ? -1.760 -4.431 9.307 1.00 95.88 216 ARG A N 1
ATOM 1656 C CA . ARG A 1 216 ? -2.261 -3.355 10.183 1.00 95.88 216 ARG A CA 1
ATOM 1657 C C . ARG A 1 216 ? -3.754 -3.495 10.474 1.00 95.88 216 ARG A C 1
ATOM 1659 O O . ARG A 1 216 ? -4.171 -3.325 11.615 1.00 95.88 216 ARG A O 1
ATOM 1666 N N . L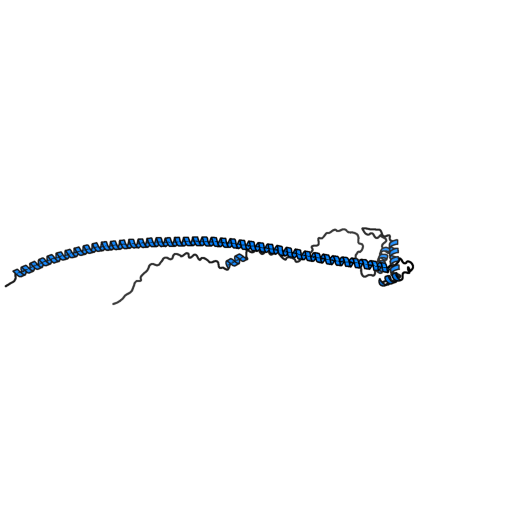EU A 1 217 ? -4.562 -3.849 9.472 1.00 96.19 217 LEU A N 1
ATOM 1667 C CA . LEU A 1 217 ? -5.990 -4.124 9.662 1.00 96.19 217 LEU A CA 1
ATOM 1668 C C . LEU A 1 217 ? -6.225 -5.300 10.612 1.00 96.19 217 LEU A C 1
ATOM 1670 O O . LEU A 1 217 ? -7.130 -5.252 11.444 1.00 96.19 217 LEU A O 1
ATOM 1674 N N . THR A 1 218 ? -5.419 -6.352 10.503 1.00 96.25 218 THR A N 1
ATOM 1675 C CA . THR A 1 218 ? -5.516 -7.530 11.372 1.00 96.25 218 THR A CA 1
ATOM 1676 C C . THR A 1 218 ? -5.126 -7.192 12.811 1.00 96.25 218 THR A C 1
ATOM 1678 O O . THR A 1 218 ? -5.855 -7.542 13.741 1.00 96.25 218 THR A O 1
ATOM 1681 N N . GLU A 1 219 ? -4.040 -6.443 13.004 1.00 96.62 219 GLU A N 1
ATOM 1682 C CA . GLU A 1 219 ? -3.609 -5.943 14.314 1.00 96.62 219 GLU A CA 1
ATOM 1683 C C . GLU A 1 219 ? -4.675 -5.034 14.946 1.00 96.62 219 GLU A C 1
ATOM 1685 O O . GLU A 1 219 ? -5.063 -5.247 16.096 1.00 96.62 219 GLU A O 1
ATOM 1690 N N . ALA A 1 220 ? -5.235 -4.092 14.181 1.00 96.25 220 ALA A N 1
ATOM 1691 C CA . ALA A 1 220 ? -6.303 -3.206 14.641 1.00 96.25 220 ALA A CA 1
ATOM 1692 C C . ALA A 1 220 ? -7.576 -3.977 15.028 1.00 96.25 220 ALA A C 1
ATOM 1694 O O . ALA A 1 220 ? -8.191 -3.690 16.055 1.00 96.25 220 ALA A O 1
ATOM 1695 N N . ARG A 1 221 ? -7.962 -4.999 14.251 1.00 96.44 221 ARG A N 1
ATOM 1696 C CA . ARG A 1 221 ? -9.096 -5.881 14.585 1.00 96.44 221 ARG A CA 1
ATOM 1697 C C . ARG A 1 221 ? -8.847 -6.674 15.867 1.00 96.44 221 ARG A C 1
ATOM 1699 O O . ARG A 1 221 ? -9.765 -6.817 16.678 1.00 96.44 221 ARG A O 1
ATOM 1706 N N . SER A 1 222 ? -7.625 -7.168 16.063 1.00 97.25 222 SER A N 1
ATOM 1707 C CA . SER A 1 222 ? -7.233 -7.871 17.288 1.00 97.25 222 SER A CA 1
ATOM 1708 C C . SER A 1 222 ? -7.306 -6.943 18.503 1.00 97.25 222 SER A C 1
ATOM 1710 O O . SER A 1 222 ? -7.943 -7.285 19.500 1.00 97.25 222 SER A O 1
ATOM 1712 N N . ALA A 1 223 ? -6.738 -5.738 18.400 1.00 96.31 223 ALA A N 1
ATOM 1713 C CA . ALA A 1 223 ? -6.775 -4.730 19.457 1.00 96.31 223 ALA A CA 1
ATOM 1714 C C . ALA A 1 223 ? -8.212 -4.299 19.795 1.00 96.31 223 ALA A C 1
ATOM 1716 O O . ALA A 1 223 ? -8.577 -4.228 20.967 1.00 96.31 223 ALA A O 1
ATOM 1717 N N . LEU A 1 224 ? -9.062 -4.090 18.782 1.00 96.88 224 LEU A N 1
ATOM 1718 C CA . LEU A 1 224 ? -10.477 -3.768 18.978 1.00 96.88 224 LEU A CA 1
ATOM 1719 C C . LEU A 1 224 ? -11.222 -4.896 19.703 1.00 96.88 224 LEU A C 1
ATOM 1721 O O . LEU A 1 224 ? -12.022 -4.636 20.598 1.00 96.88 224 LEU A O 1
ATOM 1725 N N . THR A 1 225 ? -10.956 -6.151 19.338 1.00 96.56 225 THR A N 1
ATOM 1726 C CA . THR A 1 225 ? -11.571 -7.318 19.987 1.00 96.56 225 THR A CA 1
ATOM 1727 C C . THR A 1 225 ? -11.151 -7.414 21.450 1.00 96.56 225 THR A C 1
ATOM 1729 O O . THR A 1 225 ? -11.996 -7.611 22.322 1.00 96.56 225 THR A O 1
ATOM 1732 N N . GLN A 1 226 ? -9.865 -7.201 21.736 1.00 96.81 226 GLN A N 1
ATOM 1733 C CA . GLN A 1 226 ? -9.344 -7.186 23.100 1.00 96.81 226 GLN A CA 1
ATOM 1734 C C . GLN A 1 226 ? -9.936 -6.035 23.926 1.00 96.81 226 GLN A C 1
ATOM 1736 O O . GLN A 1 226 ? -10.385 -6.259 25.048 1.00 96.81 226 GLN A O 1
ATOM 1741 N N . SER A 1 227 ? -9.997 -4.826 23.364 1.00 96.38 227 SER A N 1
ATOM 1742 C CA . SER A 1 227 ? -10.607 -3.660 24.012 1.00 96.38 227 SER A CA 1
ATOM 1743 C C . SER A 1 227 ? -12.097 -3.882 24.290 1.00 96.38 227 SER A C 1
ATOM 1745 O O . SER A 1 227 ? -12.573 -3.599 25.389 1.00 96.38 227 SER A O 1
ATOM 1747 N N . ARG A 1 228 ? -12.832 -4.480 23.344 1.00 95.94 228 ARG A N 1
ATOM 1748 C CA . ARG A 1 228 ? -14.235 -4.860 23.546 1.00 95.94 228 ARG A CA 1
ATOM 1749 C C . ARG A 1 228 ? -14.389 -5.863 24.686 1.00 95.94 228 ARG A C 1
ATOM 1751 O O . ARG A 1 228 ? -15.298 -5.699 25.494 1.00 95.94 228 ARG A O 1
ATOM 1758 N N . GLN A 1 229 ? -13.522 -6.873 24.768 1.00 96.50 229 GLN A N 1
ATOM 1759 C CA . GLN A 1 229 ? -13.564 -7.839 25.866 1.00 96.50 229 GLN A CA 1
ATOM 1760 C C . GLN A 1 229 ? -13.298 -7.159 27.214 1.00 96.50 229 GLN A C 1
ATOM 1762 O O . GLN A 1 229 ? -14.050 -7.370 28.156 1.00 96.50 229 GLN A O 1
ATOM 1767 N N . GLN A 1 230 ? -12.302 -6.272 27.286 1.00 96.31 230 GLN A N 1
ATOM 1768 C CA . GLN A 1 230 ? -12.024 -5.490 28.494 1.00 96.31 230 GLN A CA 1
ATOM 1769 C C . GLN A 1 230 ? -13.217 -4.618 28.904 1.00 96.31 230 GLN A C 1
ATOM 1771 O O . GLN A 1 230 ? -13.548 -4.554 30.084 1.00 96.31 230 GLN A O 1
ATOM 1776 N N . ALA A 1 231 ? -13.890 -3.975 27.946 1.00 95.81 231 ALA A N 1
ATOM 1777 C CA . ALA A 1 231 ? -15.087 -3.187 28.222 1.00 95.81 231 ALA A CA 1
ATOM 1778 C C . ALA A 1 231 ? -16.228 -4.055 28.777 1.00 95.81 231 ALA A C 1
ATOM 1780 O O . ALA A 1 231 ? -16.879 -3.663 29.744 1.00 95.81 231 ALA A O 1
ATOM 1781 N N . VAL A 1 232 ? -16.441 -5.249 28.214 1.00 97.19 232 VAL A N 1
ATOM 1782 C CA . VAL A 1 232 ? -17.420 -6.219 28.732 1.00 97.19 232 VAL A CA 1
ATOM 1783 C C . VAL A 1 232 ? -17.059 -6.656 30.152 1.00 97.19 232 VAL A C 1
ATOM 1785 O O . VAL A 1 232 ? -17.926 -6.656 31.020 1.00 97.19 232 VAL A O 1
ATOM 1788 N N . ASP A 1 233 ? -15.789 -6.961 30.420 1.00 96.62 233 ASP A N 1
ATOM 1789 C CA . ASP A 1 233 ? -15.332 -7.367 31.752 1.00 96.62 233 ASP A CA 1
ATOM 1790 C C . ASP A 1 233 ? -15.531 -6.247 32.786 1.00 96.62 233 ASP A C 1
ATOM 1792 O O . ASP A 1 233 ? -15.935 -6.508 33.920 1.00 96.62 233 ASP A O 1
ATOM 1796 N N . ILE A 1 234 ? -15.281 -4.991 32.402 1.00 96.81 234 ILE A N 1
ATOM 1797 C CA . ILE A 1 234 ? -15.538 -3.819 33.248 1.00 96.81 234 ILE A CA 1
ATOM 1798 C C . ILE A 1 234 ? -17.034 -3.694 33.544 1.00 96.81 234 ILE A C 1
ATOM 1800 O O . ILE A 1 234 ? -17.407 -3.532 34.705 1.00 96.81 234 ILE A O 1
ATOM 1804 N N . ILE A 1 235 ? -17.889 -3.799 32.522 1.00 96.06 235 ILE A N 1
ATOM 1805 C CA . ILE A 1 235 ? -19.346 -3.737 32.694 1.00 96.06 235 ILE A CA 1
ATOM 1806 C C . ILE A 1 235 ? -19.814 -4.847 33.635 1.00 96.06 235 ILE A C 1
ATOM 1808 O O . ILE A 1 235 ? -20.536 -4.555 34.582 1.00 96.06 235 ILE A O 1
ATOM 1812 N N . ASN A 1 236 ? -19.358 -6.085 33.438 1.00 96.31 236 ASN A N 1
ATOM 1813 C CA . ASN A 1 236 ? -19.719 -7.205 34.306 1.00 96.31 236 ASN A CA 1
ATOM 1814 C C . ASN A 1 236 ? -19.319 -6.937 35.762 1.00 96.31 236 ASN A C 1
ATOM 1816 O O . ASN A 1 236 ? -20.150 -7.089 36.647 1.00 96.31 236 ASN A O 1
ATOM 1820 N N . ARG A 1 237 ? -18.113 -6.411 36.022 1.00 96.56 237 ARG A N 1
ATOM 1821 C CA . ARG A 1 237 ? -17.706 -6.027 37.388 1.00 96.56 237 ARG A CA 1
ATOM 1822 C C . ARG A 1 237 ? -18.603 -4.957 38.006 1.00 96.56 237 ARG A C 1
ATOM 1824 O O . ARG A 1 237 ? -18.864 -5.004 39.205 1.00 96.56 237 ARG A O 1
ATOM 1831 N N . TYR A 1 238 ? -19.038 -3.969 37.223 1.00 96.00 238 TYR A N 1
ATOM 1832 C CA . TYR A 1 238 ? -19.979 -2.961 37.714 1.00 96.00 238 TYR A CA 1
ATOM 1833 C C . TYR A 1 238 ? -21.356 -3.560 38.001 1.00 96.00 238 TYR A C 1
ATOM 1835 O O . TYR A 1 238 ? -21.973 -3.168 38.988 1.00 96.00 238 TYR A O 1
ATOM 1843 N N . MET A 1 239 ? -21.815 -4.508 37.182 1.00 94.88 239 MET A N 1
ATOM 1844 C CA . MET A 1 239 ? -23.081 -5.212 37.399 1.00 94.88 239 MET A CA 1
ATOM 1845 C C . MET A 1 239 ? -23.022 -6.096 38.650 1.00 94.88 239 MET A C 1
ATOM 1847 O O . MET A 1 239 ? -23.916 -5.987 39.483 1.00 94.88 239 MET A O 1
ATOM 1851 N N . ASP A 1 240 ? -21.947 -6.868 38.837 1.00 94.62 240 ASP A N 1
ATOM 1852 C CA . ASP A 1 240 ? -21.738 -7.706 40.027 1.00 94.62 240 ASP A CA 1
ATOM 1853 C C . ASP A 1 240 ? -21.711 -6.849 41.302 1.00 94.62 240 ASP A C 1
ATOM 1855 O O . ASP A 1 240 ? -22.411 -7.123 42.274 1.00 94.62 240 ASP A O 1
ATOM 1859 N N . LYS A 1 241 ? -20.959 -5.739 41.280 1.00 95.88 241 LYS A N 1
ATOM 1860 C CA . LYS A 1 241 ? -20.906 -4.809 42.414 1.00 95.88 241 LYS A CA 1
ATOM 1861 C C . LYS A 1 241 ? -22.267 -4.174 42.702 1.00 95.88 241 LYS A C 1
ATOM 1863 O O . LYS A 1 241 ? -22.629 -4.009 43.863 1.00 95.88 241 LYS A O 1
ATOM 1868 N N . ALA A 1 242 ? -23.007 -3.786 41.663 1.00 93.44 242 ALA A N 1
ATOM 1869 C CA . ALA A 1 242 ? -24.340 -3.227 41.838 1.00 93.44 242 ALA A CA 1
ATOM 1870 C C . ALA A 1 242 ? -25.284 -4.258 42.471 1.00 93.44 242 ALA A C 1
ATOM 1872 O O . ALA A 1 242 ? -26.035 -3.908 43.379 1.00 93.44 242 ALA A O 1
ATOM 1873 N N . GLU A 1 243 ? -25.229 -5.517 42.034 1.00 92.81 243 GLU A N 1
ATOM 1874 C CA . GLU A 1 243 ? -26.010 -6.602 42.626 1.00 92.81 243 GLU A CA 1
ATOM 1875 C C . GLU A 1 243 ? -25.676 -6.792 44.112 1.00 92.81 243 GLU A C 1
ATOM 1877 O O . GLU A 1 243 ? -26.593 -6.782 44.939 1.00 92.81 243 GLU A O 1
ATOM 1882 N N . ASP A 1 244 ? -24.390 -6.854 44.465 1.00 93.94 244 ASP A N 1
ATOM 1883 C CA . ASP A 1 244 ? -23.927 -6.944 45.855 1.00 93.94 244 ASP A CA 1
ATOM 1884 C C . ASP A 1 244 ? -24.416 -5.759 46.706 1.00 93.94 244 ASP A C 1
ATOM 1886 O O . ASP A 1 244 ? -24.935 -5.939 47.814 1.00 93.94 244 ASP A O 1
ATOM 1890 N N . ASP A 1 245 ? -24.298 -4.533 46.186 1.00 94.06 245 ASP A N 1
ATOM 1891 C CA . ASP A 1 245 ? -24.737 -3.321 46.878 1.00 94.06 245 ASP A CA 1
ATOM 1892 C C . ASP A 1 245 ? -26.257 -3.347 47.116 1.00 94.06 245 ASP A C 1
ATOM 1894 O O . ASP A 1 245 ? -26.715 -3.078 48.235 1.00 94.06 245 ASP A O 1
ATOM 1898 N N . TYR A 1 246 ? -27.054 -3.715 46.104 1.00 91.88 246 TYR A N 1
ATOM 1899 C CA . TYR A 1 246 ? -28.509 -3.835 46.226 1.00 91.88 246 TYR A CA 1
ATOM 1900 C C . TYR A 1 246 ? -28.919 -4.928 47.212 1.00 91.88 246 TYR A C 1
ATOM 1902 O O . TYR A 1 246 ? -29.775 -4.676 48.064 1.00 91.88 246 TYR A O 1
ATOM 1910 N N . GLN A 1 247 ? -28.302 -6.109 47.156 1.00 91.44 247 GLN A N 1
ATOM 1911 C CA . GLN A 1 247 ? -28.534 -7.163 48.144 1.00 91.44 247 GLN A CA 1
ATOM 1912 C C . GLN A 1 247 ? -28.191 -6.668 49.559 1.00 91.44 247 GLN A C 1
ATOM 1914 O O . GLN A 1 247 ? -28.976 -6.842 50.494 1.00 91.44 247 GLN A O 1
ATOM 1919 N N . GLY A 1 248 ? -27.079 -5.946 49.720 1.00 90.19 248 GLY A N 1
ATOM 1920 C CA . GLY A 1 248 ? -26.694 -5.326 50.986 1.00 90.19 248 GLY A CA 1
ATOM 1921 C C . GLY A 1 248 ? -27.683 -4.262 51.482 1.00 90.19 248 GLY A C 1
ATOM 1922 O O . GLY A 1 248 ? -27.912 -4.139 52.690 1.00 90.19 248 GLY A O 1
ATOM 1923 N N . TYR A 1 249 ? -28.293 -3.475 50.591 1.00 90.75 249 TYR A N 1
ATOM 1924 C CA . TYR A 1 249 ? -29.385 -2.563 50.952 1.00 90.75 249 TYR A CA 1
ATOM 1925 C C . TYR A 1 249 ? -30.625 -3.320 51.425 1.00 90.75 249 TYR A C 1
ATOM 1927 O O . TYR A 1 249 ? -31.175 -2.960 52.467 1.00 90.75 249 TYR A O 1
ATOM 1935 N N . TRP A 1 250 ? -31.023 -4.381 50.721 1.00 93.06 250 TRP A N 1
ATOM 1936 C CA . TRP A 1 250 ? -32.168 -5.211 51.097 1.00 93.06 250 TRP A CA 1
ATOM 1937 C C . TRP A 1 250 ? -32.001 -5.835 52.479 1.00 93.06 250 TRP A C 1
ATOM 1939 O O . TRP A 1 250 ? -32.868 -5.651 53.330 1.00 93.06 250 TRP A O 1
ATOM 1949 N N . VAL A 1 251 ? -30.857 -6.466 52.752 1.00 93.75 251 VAL A N 1
ATOM 1950 C CA . VAL A 1 251 ? -30.570 -7.074 54.063 1.00 93.75 251 VAL A CA 1
ATOM 1951 C C . VAL A 1 251 ? -30.586 -6.027 55.185 1.00 93.75 251 VAL A C 1
ATOM 1953 O O . VAL A 1 251 ? -31.103 -6.271 56.277 1.00 93.75 251 VAL A O 1
ATOM 1956 N N . ARG A 1 252 ? -30.049 -4.822 54.940 1.00 91.88 252 ARG A N 1
ATOM 1957 C CA . ARG A 1 252 ? -30.087 -3.721 55.923 1.00 91.88 252 ARG A CA 1
ATOM 1958 C C . ARG A 1 252 ? -31.506 -3.205 56.160 1.00 91.88 252 ARG A C 1
ATOM 1960 O O . ARG A 1 252 ? -31.862 -2.928 57.309 1.00 91.88 252 ARG A O 1
ATOM 1967 N N . ALA A 1 253 ? -32.306 -3.079 55.105 1.00 92.31 253 ALA A N 1
ATOM 1968 C CA . ALA A 1 253 ? -33.699 -2.658 55.198 1.00 92.31 253 ALA A CA 1
ATOM 1969 C C . ALA A 1 253 ? -34.538 -3.689 55.965 1.00 92.31 253 ALA A C 1
ATOM 1971 O O . ALA A 1 253 ? -35.238 -3.317 56.904 1.00 92.31 253 ALA A O 1
ATOM 1972 N N . GLU A 1 254 ? -34.392 -4.975 55.644 1.00 94.94 254 GLU A N 1
ATOM 1973 C CA . GLU A 1 254 ? -35.055 -6.083 56.338 1.00 94.94 254 GLU A CA 1
ATOM 1974 C C . GLU A 1 254 ? -34.713 -6.090 57.831 1.00 94.94 254 GLU A C 1
ATOM 1976 O O . GLU A 1 254 ? -35.608 -6.087 58.672 1.00 94.94 254 GLU A O 1
ATOM 1981 N N . LYS A 1 255 ? -33.427 -5.980 58.184 1.00 94.56 255 LYS A N 1
ATOM 1982 C CA . LYS A 1 255 ? -32.997 -5.919 59.589 1.00 94.56 255 LYS A CA 1
ATOM 1983 C C . LYS A 1 255 ? -33.582 -4.716 60.334 1.00 94.56 255 LYS A C 1
ATOM 1985 O O . LYS A 1 255 ? -33.922 -4.822 61.511 1.00 94.56 255 LYS A O 1
ATOM 1990 N N . THR A 1 256 ? -33.688 -3.569 59.665 1.00 94.31 256 THR A N 1
ATOM 1991 C CA . THR A 1 256 ? -34.262 -2.351 60.257 1.00 94.31 256 THR A CA 1
ATOM 1992 C C . THR A 1 256 ? -35.766 -2.500 60.468 1.00 94.31 256 THR A C 1
ATOM 1994 O O . THR A 1 256 ? -36.274 -2.118 61.522 1.00 94.31 256 THR A O 1
ATOM 1997 N N . LEU A 1 257 ? -36.469 -3.095 59.501 1.00 94.31 257 LEU A N 1
ATOM 1998 C CA . LEU A 1 257 ? -37.894 -3.402 59.607 1.00 94.31 257 LEU A CA 1
ATOM 1999 C C . LEU A 1 257 ? -38.168 -4.416 60.716 1.00 94.31 257 LEU A C 1
ATOM 2001 O O . LEU A 1 257 ? -39.060 -4.179 61.524 1.00 94.31 257 LEU A O 1
ATOM 2005 N N . GLN A 1 258 ? -37.372 -5.482 60.816 1.00 95.88 258 GLN A N 1
ATOM 2006 C CA . GLN A 1 258 ? -37.510 -6.466 61.887 1.00 95.88 258 GLN A CA 1
ATOM 2007 C C . GLN A 1 258 ? -37.301 -5.823 63.262 1.00 95.88 258 GLN A C 1
ATOM 2009 O O . GLN A 1 258 ? -38.123 -5.995 64.152 1.00 95.88 258 GLN A O 1
ATOM 2014 N N . ALA A 1 259 ? -36.266 -4.993 63.425 1.00 93.81 259 ALA A N 1
ATOM 2015 C CA . ALA A 1 259 ? -36.042 -4.279 64.681 1.00 93.81 259 ALA A CA 1
ATOM 2016 C C . ALA A 1 259 ? -37.187 -3.303 65.023 1.00 93.81 259 ALA A C 1
ATOM 2018 O O . ALA A 1 259 ? -37.524 -3.122 66.196 1.00 93.81 259 ALA A O 1
ATOM 2019 N N . ALA A 1 260 ? -37.785 -2.657 64.017 1.00 93.19 260 ALA A N 1
ATOM 2020 C CA . ALA A 1 260 ? -38.954 -1.801 64.206 1.00 93.19 260 ALA A CA 1
ATOM 2021 C C . ALA A 1 260 ? -40.197 -2.612 64.606 1.00 93.19 260 ALA A C 1
ATOM 2023 O O . ALA A 1 260 ? -40.943 -2.168 65.480 1.00 93.19 260 ALA A O 1
ATOM 2024 N N . LEU A 1 261 ? -40.386 -3.795 64.016 1.00 95.31 261 LEU A N 1
ATOM 2025 C CA . LEU A 1 261 ? -41.455 -4.731 64.353 1.00 95.31 261 LEU A CA 1
ATOM 2026 C C . LEU A 1 261 ? -41.309 -5.235 65.793 1.00 95.31 261 LEU A C 1
ATOM 2028 O O . LEU A 1 261 ? -42.222 -5.047 66.588 1.00 95.31 261 LEU A O 1
ATOM 2032 N N . ASP A 1 262 ? -40.130 -5.737 66.167 1.00 94.75 262 ASP A N 1
ATOM 2033 C CA . ASP A 1 262 ? -39.849 -6.217 67.525 1.00 94.75 262 ASP A CA 1
ATOM 2034 C C . ASP A 1 262 ? -40.098 -5.110 68.565 1.00 94.75 262 ASP A C 1
ATOM 2036 O O . ASP A 1 262 ? -40.672 -5.330 69.635 1.00 94.75 262 ASP A O 1
ATOM 2040 N N . LYS A 1 263 ? -39.703 -3.869 68.246 1.00 95.12 263 LYS A N 1
ATOM 2041 C CA . LYS A 1 263 ? -39.971 -2.710 69.105 1.00 95.12 263 LYS A CA 1
ATOM 2042 C C . LYS A 1 263 ? -41.466 -2.391 69.186 1.00 95.12 263 LYS A C 1
ATOM 2044 O O . LYS A 1 263 ? -41.942 -2.024 70.266 1.00 95.12 263 LYS A O 1
ATOM 2049 N N . SER A 1 264 ? -42.194 -2.496 68.074 1.00 95.19 264 SER A N 1
ATOM 2050 C CA . SER A 1 264 ? -43.647 -2.311 68.033 1.00 95.19 264 SER A CA 1
ATOM 2051 C C . SER A 1 264 ? -44.343 -3.333 68.926 1.00 95.19 264 SER A C 1
ATOM 2053 O O . SER A 1 264 ? -45.150 -2.935 69.760 1.00 95.19 264 SER A O 1
ATOM 2055 N N . ASP A 1 265 ? -43.964 -4.607 68.845 1.00 94.69 265 ASP A N 1
ATOM 2056 C CA . ASP A 1 265 ? -44.547 -5.686 69.648 1.00 94.69 265 ASP A CA 1
ATOM 2057 C C . ASP A 1 265 ? -44.327 -5.464 71.148 1.00 94.69 265 ASP A C 1
ATOM 2059 O O . ASP A 1 265 ? -45.267 -5.540 71.941 1.00 94.69 265 ASP A O 1
ATOM 2063 N N . VAL A 1 266 ? -43.113 -5.071 71.549 1.00 94.50 266 VAL A N 1
ATOM 2064 C CA . VAL A 1 266 ? -42.827 -4.685 72.942 1.00 94.50 266 VAL A CA 1
ATOM 2065 C C . VAL A 1 266 ? -43.668 -3.482 73.381 1.00 94.50 266 VAL A C 1
ATOM 2067 O O . VAL A 1 266 ? -44.104 -3.413 74.531 1.00 94.50 266 VAL A O 1
ATOM 2070 N N . THR A 1 267 ? -43.884 -2.506 72.498 1.00 93.44 267 THR A N 1
ATOM 2071 C CA . THR A 1 267 ? -44.679 -1.315 72.830 1.00 93.44 267 THR A CA 1
ATOM 2072 C C . THR A 1 267 ? -46.159 -1.661 72.957 1.00 93.44 267 THR A C 1
ATOM 2074 O O . THR A 1 267 ? -46.792 -1.224 73.913 1.00 93.44 267 THR A O 1
ATOM 2077 N N . LEU A 1 268 ? -46.692 -2.485 72.053 1.00 94.56 268 LEU A N 1
ATOM 2078 C CA . LEU A 1 268 ? -48.062 -2.988 72.110 1.00 94.56 268 LEU A CA 1
ATOM 2079 C C . LEU A 1 268 ? -48.303 -3.818 73.372 1.00 94.56 268 LEU A C 1
ATOM 2081 O O . LEU A 1 268 ? -49.315 -3.603 74.029 1.00 94.56 268 LEU A O 1
ATOM 2085 N N . GLY A 1 269 ? -47.357 -4.680 73.762 1.00 94.50 269 GLY A N 1
ATOM 2086 C CA . GLY A 1 269 ? -47.427 -5.422 75.025 1.00 94.50 269 GLY A CA 1
ATOM 2087 C C . GLY A 1 269 ? -47.534 -4.492 76.236 1.00 94.50 269 GLY A C 1
ATOM 2088 O O . GLY A 1 269 ? -48.461 -4.608 77.027 1.00 94.50 269 GLY A O 1
ATOM 2089 N N . LYS A 1 270 ? -46.670 -3.472 76.322 1.00 94.25 270 LYS A N 1
ATOM 2090 C CA . LYS A 1 270 ? -46.740 -2.473 77.405 1.00 94.25 270 LYS A CA 1
ATOM 2091 C C . LYS A 1 270 ? -48.055 -1.696 77.424 1.00 94.25 270 LYS A C 1
ATOM 2093 O O . LYS A 1 270 ? -48.535 -1.344 78.496 1.00 94.25 270 LYS A O 1
ATOM 2098 N N . VAL A 1 271 ? -48.597 -1.368 76.253 1.00 94.69 271 VAL A N 1
ATOM 2099 C CA . VAL A 1 271 ? -49.886 -0.674 76.137 1.00 94.69 271 VAL A CA 1
ATOM 2100 C C . VAL A 1 271 ? -51.023 -1.585 76.600 1.00 94.69 271 VAL A C 1
ATOM 2102 O O . VAL A 1 271 ? -51.884 -1.127 77.346 1.00 94.69 271 VAL A O 1
ATOM 2105 N N . ALA A 1 272 ? -51.000 -2.866 76.227 1.00 93.69 272 ALA A N 1
ATOM 2106 C CA . ALA A 1 272 ? -51.956 -3.854 76.715 1.00 93.69 272 ALA A CA 1
ATOM 2107 C C . ALA A 1 272 ? -51.904 -3.979 78.249 1.00 93.69 272 ALA A C 1
ATOM 2109 O O . ALA A 1 272 ? -52.950 -3.885 78.882 1.00 93.69 272 ALA A O 1
ATOM 2110 N N . ASP A 1 273 ? -50.707 -4.052 78.846 1.00 94.19 273 ASP A N 1
ATOM 2111 C CA . ASP A 1 273 ? -50.535 -4.110 80.308 1.00 94.19 273 ASP A CA 1
ATOM 2112 C C . ASP A 1 273 ? -51.100 -2.870 81.028 1.00 94.19 273 ASP A C 1
ATOM 2114 O O . ASP A 1 273 ? -51.544 -2.945 82.175 1.00 94.19 273 ASP A O 1
ATOM 2118 N N . VAL A 1 274 ? -51.021 -1.690 80.398 1.00 94.25 274 VAL A N 1
ATOM 2119 C CA . VAL A 1 274 ? -51.601 -0.453 80.947 1.00 94.25 274 VAL A CA 1
ATOM 2120 C C . VAL A 1 274 ? -53.121 -0.509 80.883 1.00 94.25 274 VAL A C 1
ATOM 2122 O O . VAL A 1 274 ? -53.763 -0.210 81.886 1.00 94.25 274 VAL A O 1
ATOM 2125 N N . PHE A 1 275 ? -53.691 -0.924 79.750 1.00 92.50 275 PHE A N 1
ATOM 2126 C CA . PHE A 1 275 ? -55.139 -1.080 79.625 1.00 92.50 275 PHE A CA 1
ATOM 2127 C C . PHE A 1 275 ? -55.695 -2.120 80.594 1.00 92.50 275 PHE A C 1
ATOM 2129 O O . PHE A 1 275 ? -56.752 -1.894 81.171 1.00 92.50 275 PHE A O 1
ATOM 2136 N N . GLU A 1 276 ? -54.991 -3.230 80.811 1.00 94.25 276 GLU A N 1
ATOM 2137 C CA . GLU A 1 276 ? -55.395 -4.245 81.785 1.00 94.25 276 GLU A CA 1
ATOM 2138 C C . GLU A 1 276 ? -55.442 -3.661 83.203 1.00 94.25 276 GLU A C 1
ATOM 2140 O O . GLU A 1 276 ? -56.464 -3.772 83.877 1.00 94.25 276 GLU A O 1
ATOM 2145 N N . ARG A 1 277 ? -54.406 -2.913 83.608 1.00 94.12 277 ARG A N 1
ATOM 2146 C CA . ARG A 1 277 ? -54.397 -2.196 84.895 1.00 94.12 277 ARG A CA 1
ATOM 2147 C C . ARG A 1 277 ? -55.507 -1.153 85.020 1.00 94.12 277 ARG A C 1
ATOM 2149 O O . ARG A 1 277 ? -56.112 -1.038 86.079 1.00 94.12 277 ARG A O 1
ATOM 2156 N N . GLU A 1 278 ? -55.777 -0.372 83.975 1.00 93.50 278 GLU A N 1
ATOM 2157 C CA . GLU A 1 278 ? -56.877 0.602 84.005 1.00 93.50 278 GLU A CA 1
ATOM 2158 C C . GLU A 1 278 ? -58.241 -0.086 84.123 1.00 93.50 278 GLU A C 1
ATOM 2160 O O . GLU A 1 278 ? -59.106 0.390 84.856 1.00 93.50 278 GLU A O 1
ATOM 2165 N N . LEU A 1 279 ? -58.433 -1.224 83.451 1.00 94.00 279 LEU A N 1
ATOM 2166 C CA . LEU A 1 279 ? -59.658 -2.015 83.561 1.00 94.00 279 LEU A CA 1
ATOM 2167 C C . LEU A 1 279 ? -59.844 -2.610 84.962 1.00 94.00 279 LEU A C 1
ATOM 2169 O O . LEU A 1 279 ? -60.970 -2.611 85.457 1.00 94.00 279 LEU A O 1
ATOM 2173 N N . GLU A 1 280 ? -58.773 -3.074 85.610 1.00 93.75 280 GLU A N 1
ATOM 2174 C CA . GLU A 1 280 ? -58.811 -3.528 87.007 1.00 93.75 280 GLU A CA 1
ATOM 2175 C C . GLU A 1 280 ? -59.242 -2.399 87.952 1.00 93.75 280 GLU A C 1
ATOM 2177 O O . GLU A 1 280 ? -60.170 -2.582 88.738 1.00 93.75 280 GLU A O 1
ATOM 2182 N N . VAL A 1 281 ? -58.648 -1.207 87.821 1.00 94.69 281 VAL A N 1
ATOM 2183 C CA . VAL A 1 281 ? -59.023 -0.032 88.630 1.00 94.69 281 VAL A CA 1
ATOM 2184 C C . VAL A 1 281 ? -60.484 0.356 88.400 1.00 94.69 281 VAL A C 1
ATOM 2186 O O . VAL A 1 281 ? -61.220 0.587 89.356 1.00 94.69 281 VAL A O 1
ATOM 2189 N N . ILE A 1 282 ? -60.943 0.376 87.144 1.00 91.75 282 ILE A N 1
ATOM 2190 C CA . ILE A 1 282 ? -62.350 0.657 86.828 1.00 91.75 282 ILE A CA 1
ATOM 2191 C C . ILE A 1 282 ? -63.266 -0.384 87.478 1.00 91.75 282 ILE A C 1
ATOM 2193 O O . ILE A 1 282 ? -64.331 -0.017 87.968 1.00 91.75 282 ILE A O 1
ATOM 2197 N N . ALA A 1 283 ? -62.883 -1.663 87.492 1.00 92.12 283 ALA A N 1
ATOM 2198 C CA . ALA A 1 283 ? -63.666 -2.717 88.131 1.00 92.12 283 ALA A CA 1
ATOM 2199 C C . ALA A 1 283 ? -63.755 -2.532 89.658 1.00 92.12 283 ALA A C 1
ATOM 2201 O O . ALA A 1 283 ? -64.840 -2.697 90.223 1.00 92.12 283 ALA A O 1
ATOM 2202 N N . GLU A 1 284 ? -62.658 -2.143 90.316 1.00 93.12 284 GLU A N 1
ATOM 2203 C CA . GLU A 1 284 ? -62.637 -1.805 91.748 1.00 93.12 284 GLU A CA 1
ATOM 2204 C C . GLU A 1 284 ? -63.519 -0.585 92.069 1.00 93.12 284 GLU A C 1
ATOM 2206 O O . GLU A 1 284 ? -64.318 -0.610 93.016 1.00 93.12 284 GLU A O 1
ATOM 2211 N N . ASP A 1 285 ? -63.439 0.470 91.254 1.00 93.19 285 ASP A N 1
ATOM 2212 C CA . ASP A 1 285 ? -64.290 1.656 91.379 1.00 93.19 285 ASP A CA 1
ATOM 2213 C C . ASP A 1 285 ? -65.773 1.296 91.206 1.00 93.19 285 ASP A C 1
ATOM 2215 O O . ASP A 1 285 ? -66.626 1.762 91.966 1.00 93.19 285 ASP A O 1
ATOM 2219 N N . LEU A 1 286 ? -66.094 0.419 90.249 1.00 92.75 286 LEU A N 1
ATOM 2220 C CA . LEU A 1 286 ? -67.453 -0.073 90.014 1.00 92.75 286 LEU A CA 1
ATOM 2221 C C . LEU A 1 286 ? -67.996 -0.818 91.237 1.00 92.75 286 LEU A C 1
ATOM 2223 O O . LEU A 1 286 ? -69.113 -0.546 91.674 1.00 92.75 286 LEU A O 1
ATOM 2227 N N . GLN A 1 287 ? -67.183 -1.688 91.843 1.00 91.75 287 GLN A N 1
ATOM 2228 C CA . GLN A 1 287 ? -67.543 -2.397 93.070 1.00 91.75 287 GLN A CA 1
ATOM 2229 C C . GLN A 1 287 ? -67.777 -1.431 94.242 1.00 91.75 287 GLN A C 1
ATOM 2231 O O . GLN A 1 287 ? -68.707 -1.614 95.032 1.00 91.75 287 GLN A O 1
ATOM 2236 N N . THR A 1 288 ? -66.964 -0.378 94.343 1.00 90.69 288 THR A N 1
ATOM 2237 C CA . THR A 1 288 ? -67.119 0.673 95.358 1.00 90.69 288 THR A CA 1
ATOM 2238 C C . THR A 1 288 ? -68.425 1.446 95.162 1.00 90.69 288 THR A C 1
ATOM 2240 O O . THR A 1 288 ? -69.168 1.671 96.120 1.00 90.69 288 THR A O 1
ATOM 2243 N N . ILE A 1 289 ? -68.745 1.819 93.919 1.00 91.06 289 ILE A N 1
ATOM 2244 C CA . ILE A 1 289 ? -70.000 2.492 93.562 1.00 91.06 289 ILE A CA 1
ATOM 2245 C C . ILE A 1 289 ? -71.203 1.598 93.873 1.00 91.06 289 ILE A C 1
ATOM 2247 O O . ILE A 1 289 ? -72.171 2.078 94.464 1.00 91.06 289 ILE A O 1
ATOM 2251 N N . ASP A 1 290 ? -71.146 0.312 93.527 1.00 90.00 290 ASP A N 1
ATOM 2252 C CA . ASP A 1 290 ? -72.206 -0.646 93.844 1.00 90.00 290 ASP A CA 1
ATOM 2253 C C . ASP A 1 290 ? -72.426 -0.761 95.359 1.00 90.00 290 ASP A C 1
ATOM 2255 O O . ASP A 1 290 ? -73.572 -0.731 95.814 1.00 90.00 290 ASP A O 1
ATOM 2259 N N . GLY A 1 291 ? -71.348 -0.782 96.152 1.00 85.62 291 GLY A N 1
ATOM 2260 C CA . GLY A 1 291 ? -71.417 -0.733 97.615 1.00 85.62 291 GLY A CA 1
ATOM 2261 C C . GLY A 1 291 ? -72.120 0.526 98.139 1.00 85.62 291 GLY A C 1
ATOM 2262 O O . GLY A 1 291 ? -73.052 0.431 98.940 1.00 85.62 291 GLY A O 1
ATOM 2263 N N . ILE A 1 292 ? -71.751 1.707 97.630 1.00 86.81 292 ILE A N 1
ATOM 2264 C CA . ILE A 1 292 ? -72.406 2.980 97.986 1.00 86.81 292 ILE A CA 1
ATOM 2265 C C . ILE A 1 292 ? -73.893 2.963 97.593 1.00 86.81 292 ILE A C 1
ATOM 2267 O O . ILE A 1 292 ? -74.754 3.430 98.345 1.00 86.81 292 ILE A O 1
ATOM 2271 N N . LEU A 1 293 ? -74.226 2.426 96.417 1.00 85.44 293 LEU A N 1
ATOM 2272 C CA . LEU A 1 293 ? -75.606 2.321 95.945 1.00 85.44 293 LEU A CA 1
ATOM 2273 C C . LEU A 1 293 ? -76.444 1.372 96.811 1.00 85.44 293 LEU A C 1
ATOM 2275 O O . LEU A 1 293 ? -77.624 1.654 97.044 1.00 85.44 293 LEU A O 1
ATOM 2279 N N . GLU A 1 294 ? -75.876 0.267 97.293 1.00 84.94 294 GLU A N 1
ATOM 2280 C CA . GLU A 1 294 ? -76.539 -0.619 98.254 1.00 84.94 294 GLU A CA 1
ATOM 2281 C C . GLU A 1 294 ? -76.781 0.070 99.603 1.00 84.94 294 GLU A C 1
ATOM 2283 O O . GLU A 1 294 ? -77.905 0.030 100.113 1.00 84.94 294 GLU A O 1
ATOM 2288 N N . GLU A 1 295 ? -75.788 0.777 100.147 1.00 81.81 295 GLU A N 1
ATOM 2289 C CA . GLU A 1 295 ? -75.946 1.546 101.389 1.00 81.81 295 GLU A CA 1
ATOM 2290 C C . GLU A 1 295 ? -77.036 2.620 101.267 1.00 81.81 295 GLU A C 1
ATOM 2292 O O . GLU A 1 295 ? -77.880 2.767 102.155 1.00 81.81 295 GLU A O 1
ATOM 2297 N N . LEU A 1 296 ? -77.085 3.339 100.142 1.00 79.62 296 LEU A N 1
ATOM 2298 C CA . LEU A 1 296 ? -78.129 4.327 99.856 1.00 79.62 296 LEU A CA 1
ATOM 2299 C C . LEU A 1 296 ? -79.522 3.700 99.711 1.00 79.62 296 LEU A C 1
ATOM 2301 O O . LEU A 1 296 ? -80.519 4.325 100.080 1.00 79.62 296 LEU A O 1
ATOM 2305 N N . LYS A 1 297 ? -79.624 2.474 99.182 1.00 79.69 297 LYS A N 1
ATOM 2306 C CA . LYS A 1 297 ? -80.893 1.729 99.141 1.00 79.69 297 LYS A CA 1
ATOM 2307 C C . LYS A 1 297 ? -81.359 1.343 100.547 1.00 79.69 297 LYS A C 1
ATOM 2309 O O . LYS A 1 297 ? -82.555 1.446 100.815 1.00 79.69 297 LYS A O 1
ATOM 2314 N N . MET A 1 298 ? -80.445 0.943 101.433 1.00 73.94 298 MET A N 1
ATOM 2315 C CA . MET A 1 298 ? -80.758 0.562 102.818 1.00 73.94 298 MET A CA 1
ATOM 2316 C C . MET A 1 298 ? -81.085 1.765 103.715 1.00 73.94 298 MET A C 1
ATOM 2318 O O . MET A 1 298 ? -81.957 1.669 104.575 1.00 73.94 298 MET A O 1
ATOM 2322 N N . ASN A 1 299 ? -80.449 2.915 103.479 1.00 67.56 299 ASN A N 1
ATOM 2323 C CA . ASN A 1 299 ? -80.655 4.157 104.235 1.00 67.56 299 ASN A CA 1
ATOM 2324 C C . ASN A 1 299 ? -81.713 5.093 103.630 1.00 67.56 299 ASN A C 1
ATOM 2326 O O . ASN A 1 299 ? -81.792 6.267 103.999 1.00 67.56 299 ASN A O 1
ATOM 2330 N N . ARG A 1 300 ? -82.539 4.607 102.699 1.00 54.47 300 ARG A N 1
ATOM 2331 C CA . ARG A 1 300 ? -83.581 5.426 102.077 1.00 54.47 300 ARG A CA 1
ATOM 2332 C C . ARG A 1 300 ? -84.658 5.781 103.126 1.00 54.47 300 ARG A C 1
ATOM 2334 O O . ARG A 1 300 ? -85.309 4.869 103.641 1.00 54.47 300 ARG A O 1
ATOM 2341 N N . PRO A 1 301 ? -84.884 7.068 103.456 1.00 59.28 301 PRO A N 1
ATOM 2342 C CA . PRO A 1 301 ? -86.000 7.447 104.315 1.00 59.28 301 PRO A CA 1
ATOM 2343 C C . PRO A 1 301 ? -87.320 7.126 103.596 1.00 59.28 301 PRO A C 1
ATOM 2345 O O . PRO A 1 301 ? -87.413 7.283 102.377 1.00 59.28 301 PRO A O 1
ATOM 2348 N N . ARG A 1 302 ? -88.300 6.618 104.354 1.00 48.31 302 ARG A N 1
ATOM 2349 C CA . ARG A 1 302 ? -89.663 6.343 103.868 1.00 48.31 302 ARG A CA 1
ATOM 2350 C C . ARG A 1 302 ? -90.328 7.587 103.296 1.00 48.31 302 ARG A C 1
ATOM 2352 O O . ARG A 1 302 ? -90.182 8.658 103.926 1.00 48.31 302 ARG A O 1
#

Secondary structure (DSSP, 8-state):
------PPP-PPPPP----------PPPHHHHHHHHHSSS-----S-------------------------S---TTS-HHHHHHHHHHHHHH--S----TTS----HHHHHHHHHHHHHHHHHS----HHHHHHHHHH-S-TT-TT--HHHHHHHHHHHHHHHHHHHHHHHHHHHHHHHHHHHHHHHHHHHHHHHHHHHHHHHHHHHHHHHHHHHHHHHHHHHHHHHHHHHHHHHHHHHHHHHHHHHHHHHHHHHHH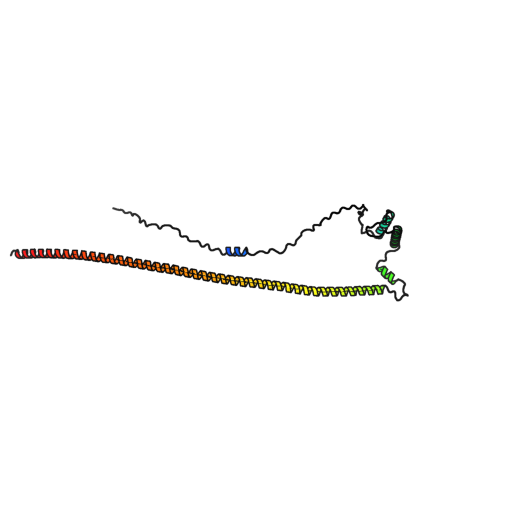HHHHHHHHHHHHHHHHHHHHHHHHHHHHHHHHHHHHHHHHT---